Protein AF-A0A7R9MEE7-F1 (afdb_monomer_lite)

Structure (mmCIF, N/CA/C/O backbone):
data_AF-A0A7R9MEE7-F1
#
_entry.id   AF-A0A7R9MEE7-F1
#
loop_
_atom_site.group_PDB
_atom_site.id
_atom_site.type_symbol
_atom_site.label_atom_id
_atom_site.label_alt_id
_atom_site.label_comp_id
_atom_site.label_asym_id
_atom_site.label_entity_id
_atom_site.label_seq_id
_atom_site.pdbx_PDB_ins_code
_atom_site.Cartn_x
_atom_site.Cartn_y
_atom_site.Cartn_z
_atom_site.occupancy
_atom_site.B_iso_or_equiv
_atom_site.auth_seq_id
_atom_site.auth_comp_id
_atom_site.auth_asym_id
_atom_site.auth_atom_id
_atom_site.pdbx_PDB_model_num
ATOM 1 N N . ASP A 1 1 ? 4.129 28.645 -22.044 1.00 78.31 1 ASP A N 1
ATOM 2 C CA . ASP A 1 1 ? 4.890 28.956 -20.812 1.00 78.31 1 ASP A CA 1
ATOM 3 C C . ASP A 1 1 ? 5.130 27.765 -19.892 1.00 78.31 1 ASP A C 1
ATOM 5 O O . ASP A 1 1 ? 6.247 27.634 -19.405 1.00 78.31 1 ASP A O 1
ATOM 9 N N . THR A 1 2 ? 4.182 26.832 -19.747 1.00 81.00 2 THR A N 1
ATOM 10 C CA . THR A 1 2 ? 4.330 25.626 -18.905 1.00 81.00 2 THR A CA 1
ATOM 11 C C . THR A 1 2 ? 5.585 24.799 -19.193 1.00 81.00 2 THR A C 1
ATOM 13 O O . THR A 1 2 ? 6.342 24.516 -18.275 1.00 81.00 2 THR A O 1
ATOM 16 N N . GLN A 1 3 ? 5.886 24.481 -20.458 1.00 85.19 3 GLN A N 1
ATOM 17 C CA . GLN A 1 3 ? 7.082 23.693 -20.795 1.00 85.19 3 GLN A CA 1
ATOM 18 C C . GLN A 1 3 ? 8.391 24.377 -20.360 1.00 85.19 3 GLN A C 1
ATOM 20 O O . GLN A 1 3 ? 9.283 23.722 -19.832 1.00 85.19 3 GLN A O 1
ATOM 25 N N . LYS A 1 4 ? 8.492 25.704 -20.532 1.00 88.12 4 LYS A N 1
ATOM 26 C CA . LYS A 1 4 ? 9.662 26.481 -20.089 1.00 88.12 4 LYS A CA 1
ATOM 27 C C . LYS A 1 4 ? 9.789 26.454 -18.566 1.00 88.12 4 LYS A C 1
ATOM 29 O O . LYS A 1 4 ? 10.894 26.305 -18.052 1.00 88.12 4 LYS A O 1
ATOM 34 N N . PHE A 1 5 ? 8.663 26.555 -17.858 1.00 86.81 5 PHE A N 1
ATOM 35 C CA . PHE A 1 5 ? 8.628 26.430 -16.405 1.00 86.81 5 PHE A CA 1
ATOM 36 C C . PHE A 1 5 ? 9.052 25.031 -15.934 1.00 86.81 5 PHE A C 1
ATOM 38 O O . PHE A 1 5 ? 9.823 24.930 -14.988 1.00 86.81 5 PHE A O 1
ATOM 45 N N . LEU A 1 6 ? 8.630 23.959 -16.609 1.00 87.50 6 LEU A N 1
ATOM 46 C CA . LEU A 1 6 ? 9.031 22.591 -16.258 1.00 87.50 6 LEU A CA 1
ATOM 47 C C . LEU A 1 6 ? 10.528 22.354 -16.466 1.00 87.50 6 LEU A C 1
ATOM 49 O O . LEU A 1 6 ? 11.188 21.832 -15.574 1.00 87.50 6 LEU A O 1
ATOM 53 N N . THR A 1 7 ? 11.092 22.811 -17.586 1.00 89.38 7 THR A N 1
ATOM 54 C CA . THR A 1 7 ? 12.545 22.754 -17.808 1.00 89.38 7 THR A CA 1
ATOM 55 C C . THR A 1 7 ? 13.308 23.572 -16.761 1.00 89.38 7 THR A C 1
ATOM 57 O O . THR A 1 7 ? 14.350 23.140 -16.261 1.00 89.38 7 THR A O 1
ATOM 60 N N . PHE A 1 8 ? 12.772 24.732 -16.368 1.00 89.56 8 PHE A N 1
ATOM 61 C CA . PHE A 1 8 ? 13.316 25.516 -15.262 1.00 89.56 8 PHE A CA 1
ATOM 62 C C . PHE A 1 8 ? 13.234 24.752 -13.930 1.00 89.56 8 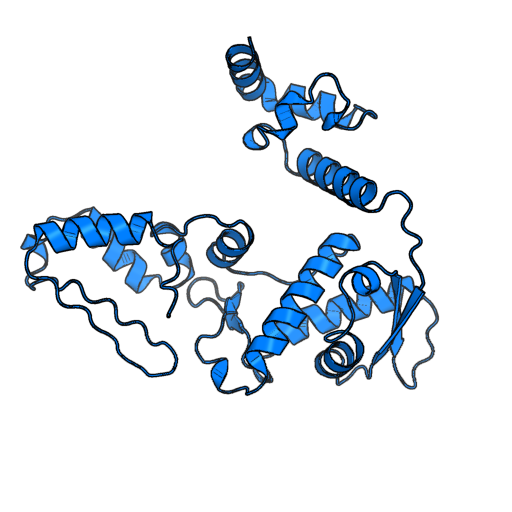PHE A C 1
ATOM 64 O O . PHE A 1 8 ? 14.222 24.724 -13.197 1.00 89.56 8 PHE A O 1
ATOM 71 N N . ALA A 1 9 ? 12.101 24.114 -13.631 1.00 88.94 9 ALA A N 1
ATOM 72 C CA . ALA A 1 9 ? 11.862 23.346 -12.412 1.00 88.94 9 ALA A CA 1
ATOM 73 C C . ALA A 1 9 ? 12.779 22.119 -12.304 1.00 88.94 9 ALA A C 1
ATOM 75 O O . ALA A 1 9 ? 13.279 21.829 -11.220 1.00 88.94 9 ALA A O 1
ATOM 76 N N . GLU A 1 10 ? 13.045 21.434 -13.417 1.00 89.31 10 GLU A N 1
ATOM 77 C CA . GLU A 1 10 ? 14.016 20.337 -13.483 1.00 89.31 10 GLU A CA 1
ATOM 78 C C . GLU A 1 10 ? 15.437 20.838 -13.211 1.00 89.31 10 GLU A C 1
ATOM 80 O O . GLU A 1 10 ? 16.133 20.288 -12.357 1.00 89.31 10 GLU A O 1
ATOM 85 N N . THR A 1 11 ? 15.836 21.929 -13.869 1.00 93.06 11 THR A N 1
ATOM 86 C CA . THR A 1 11 ? 17.160 22.546 -13.685 1.00 93.06 11 THR A CA 1
ATOM 87 C C . THR A 1 11 ? 17.375 23.022 -12.244 1.00 93.06 11 THR A C 1
ATOM 89 O O . THR A 1 11 ? 18.449 22.838 -11.676 1.00 93.06 11 THR A O 1
ATOM 92 N N . HIS A 1 12 ? 16.347 23.601 -11.619 1.00 93.06 12 HIS A N 1
ATOM 93 C CA . HIS A 1 12 ? 16.423 24.211 -10.286 1.00 93.06 12 HIS A CA 1
ATOM 94 C C . HIS A 1 12 ? 15.726 23.375 -9.205 1.00 93.06 12 HIS A C 1
ATOM 96 O O . HIS A 1 12 ? 15.265 23.913 -8.193 1.00 93.06 12 HIS A O 1
ATOM 102 N N . ARG A 1 13 ? 15.669 22.050 -9.392 1.00 93.56 13 ARG A N 1
ATOM 103 C CA . ARG A 1 13 ? 14.928 21.112 -8.537 1.00 93.56 13 ARG A CA 1
ATOM 104 C C . ARG A 1 13 ? 15.205 21.283 -7.041 1.00 93.56 13 ARG A C 1
ATOM 106 O O . ARG A 1 13 ? 14.271 21.227 -6.244 1.00 93.56 13 ARG A O 1
ATOM 113 N N . ILE A 1 14 ? 16.463 21.499 -6.655 1.00 94.31 14 ILE A N 1
ATOM 114 C CA . ILE A 1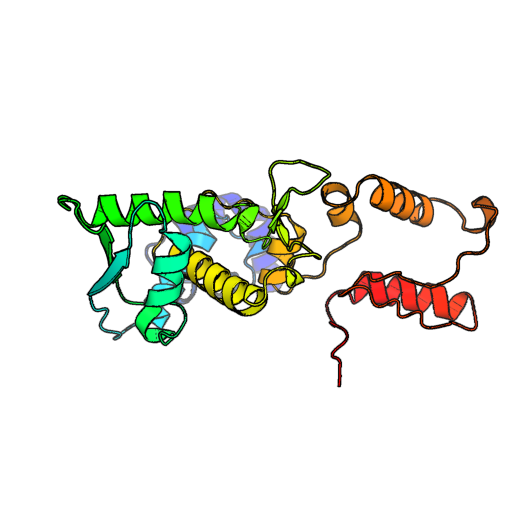 14 ? 16.866 21.639 -5.244 1.00 94.31 14 ILE A CA 1
ATOM 115 C C . ILE A 1 14 ? 16.205 22.868 -4.610 1.00 94.31 14 ILE A C 1
ATOM 117 O O . ILE A 1 14 ? 15.554 22.760 -3.571 1.00 94.31 14 ILE A O 1
ATOM 121 N N . VAL A 1 15 ? 16.341 24.030 -5.256 1.00 94.62 15 VAL A N 1
ATOM 122 C CA . VAL A 1 15 ? 15.787 25.301 -4.765 1.00 94.62 15 VAL A CA 1
ATOM 123 C C . VAL A 1 15 ? 14.264 25.237 -4.740 1.00 94.62 15 VAL A C 1
ATOM 125 O O . VAL A 1 15 ? 13.651 25.610 -3.743 1.00 94.62 15 VAL A O 1
ATOM 128 N N . LEU A 1 16 ? 13.656 24.692 -5.797 1.00 94.00 16 LEU A N 1
ATOM 129 C CA . LEU A 1 16 ? 12.211 24.508 -5.880 1.00 94.00 16 LEU A CA 1
ATOM 130 C C . LEU A 1 16 ? 11.676 23.681 -4.706 1.00 94.00 16 LEU A C 1
ATOM 132 O O . LEU A 1 16 ? 10.761 24.120 -4.015 1.00 94.00 16 LEU A O 1
ATOM 136 N N . ASN A 1 17 ? 12.261 22.512 -4.436 1.00 95.12 17 ASN A N 1
ATOM 137 C CA . ASN A 1 17 ? 11.804 21.668 -3.332 1.00 95.12 17 ASN A CA 1
ATOM 138 C C . ASN A 1 17 ? 12.039 22.324 -1.966 1.00 95.12 17 ASN A C 1
ATOM 140 O O . ASN A 1 17 ? 11.217 22.152 -1.069 1.00 95.12 17 ASN A O 1
ATOM 144 N N . GLN A 1 18 ? 13.091 23.133 -1.809 1.00 95.81 18 GLN A N 1
ATOM 145 C CA . GLN A 1 18 ? 13.297 23.906 -0.584 1.00 95.81 18 GLN A CA 1
ATOM 146 C C . GLN A 1 18 ? 12.202 24.959 -0.364 1.00 95.81 18 GLN A C 1
ATOM 148 O O . GLN A 1 18 ? 11.685 25.072 0.748 1.00 95.81 18 GLN A O 1
ATOM 153 N N . ILE A 1 19 ? 11.803 25.676 -1.419 1.00 94.25 19 ILE A N 1
ATOM 154 C CA . ILE A 1 19 ? 10.676 26.619 -1.371 1.00 94.25 19 ILE A CA 1
ATOM 155 C C . ILE A 1 19 ? 9.389 25.872 -1.011 1.00 94.25 19 ILE A C 1
ATOM 157 O O . ILE A 1 19 ? 8.656 26.289 -0.114 1.00 94.25 19 ILE A O 1
ATOM 161 N N . LEU A 1 20 ? 9.134 24.730 -1.658 1.00 94.50 20 LEU A N 1
ATOM 162 C CA . LEU A 1 20 ? 7.948 23.926 -1.375 1.00 94.50 20 LEU A CA 1
ATOM 163 C C . LEU A 1 20 ? 7.926 23.464 0.083 1.00 94.50 20 LEU A C 1
ATOM 165 O O . LEU A 1 20 ? 6.880 23.575 0.716 1.00 94.50 20 LEU A O 1
ATOM 169 N N . ARG A 1 21 ? 9.046 23.010 0.661 1.00 94.75 21 ARG A N 1
ATOM 170 C CA . ARG A 1 21 ? 9.125 22.622 2.084 1.00 94.75 21 ARG A CA 1
ATOM 171 C C . ARG A 1 21 ? 8.729 23.752 3.033 1.00 94.75 21 ARG A C 1
ATOM 173 O O . ARG A 1 21 ? 8.056 23.479 4.022 1.00 94.75 21 ARG A O 1
ATOM 180 N N . GLN A 1 22 ? 9.107 24.988 2.716 1.00 94.25 22 GLN A N 1
ATOM 181 C CA . GLN A 1 22 ? 8.798 26.173 3.522 1.00 94.25 22 GLN A CA 1
ATOM 182 C C . GLN A 1 22 ? 7.367 26.693 3.317 1.00 94.25 22 GLN A C 1
ATOM 184 O O . GLN A 1 22 ? 6.855 27.411 4.172 1.00 94.25 22 GLN A O 1
ATOM 189 N N . SER A 1 23 ? 6.712 26.324 2.213 1.00 92.00 23 SER A N 1
ATOM 190 C CA . SER A 1 23 ? 5.315 26.679 1.958 1.00 92.00 23 SER A CA 1
ATOM 191 C C . SER A 1 23 ? 4.375 26.021 2.969 1.00 92.00 23 SER A C 1
ATOM 193 O O . SER A 1 23 ? 4.419 24.803 3.172 1.00 92.00 23 SER A O 1
ATOM 195 N N . SER A 1 24 ? 3.485 26.826 3.550 1.00 89.62 24 SER A N 1
ATOM 196 C CA . SER A 1 24 ? 2.339 26.367 4.344 1.00 89.62 24 SER A CA 1
ATOM 197 C C . SER A 1 24 ? 1.092 26.113 3.493 1.00 89.62 24 SER A C 1
ATOM 199 O O . SER A 1 24 ? 0.181 25.421 3.942 1.00 89.62 24 SER A O 1
ATOM 201 N N . THR A 1 25 ? 1.045 26.638 2.265 1.00 91.31 25 THR A N 1
ATOM 202 C CA . THR A 1 25 ? -0.070 26.432 1.333 1.00 91.31 25 THR A CA 1
ATOM 203 C C . THR A 1 25 ? 0.015 25.034 0.710 1.00 91.31 25 THR A C 1
ATOM 205 O O . THR A 1 25 ? 1.112 24.650 0.274 1.00 91.31 25 THR A O 1
ATOM 208 N N . PRO A 1 26 ? -1.102 24.278 0.638 1.00 91.19 26 PRO A N 1
ATOM 209 C CA . PRO A 1 26 ? -1.166 23.020 -0.101 1.00 91.19 26 PRO A CA 1
ATOM 210 C C . PRO A 1 26 ? -0.677 23.187 -1.540 1.00 91.19 26 PRO A C 1
ATOM 212 O O . PRO A 1 26 ? -0.901 24.223 -2.167 1.00 91.19 26 PRO A O 1
ATOM 215 N N . LEU A 1 27 ? 0.000 22.168 -2.077 1.00 91.75 27 LEU A N 1
ATOM 216 C CA . LEU A 1 27 ? 0.618 22.268 -3.405 1.00 91.75 27 LEU A CA 1
ATOM 217 C C . LEU A 1 27 ? -0.415 22.587 -4.496 1.00 91.75 27 LEU A C 1
ATOM 219 O O . LEU A 1 27 ? -0.135 23.420 -5.351 1.00 91.75 27 LEU A O 1
ATOM 223 N N . ALA A 1 28 ? -1.596 21.963 -4.434 1.00 91.44 28 ALA A N 1
ATOM 224 C CA . ALA A 1 28 ? -2.675 22.149 -5.404 1.00 91.44 28 ALA A CA 1
ATOM 225 C C . ALA A 1 28 ? -3.272 23.568 -5.402 1.00 91.44 28 ALA A C 1
ATOM 227 O O . ALA A 1 28 ? -3.724 24.033 -6.446 1.00 91.44 28 ALA A O 1
ATOM 228 N N . ASP A 1 29 ? -3.213 24.269 -4.268 1.00 92.31 29 ASP A N 1
ATOM 229 C CA . ASP A 1 29 ? -3.803 25.605 -4.094 1.00 92.31 29 ASP A CA 1
ATOM 230 C C . ASP A 1 29 ? -2.757 26.727 -4.217 1.00 92.31 29 ASP A C 1
ATOM 232 O O . ASP A 1 29 ? -3.078 27.916 -4.199 1.00 92.31 29 ASP A O 1
ATOM 236 N N . GLY A 1 30 ? -1.479 26.355 -4.299 1.00 90.06 30 GLY A N 1
ATOM 237 C CA . GLY A 1 30 ? -0.357 27.278 -4.334 1.00 90.06 30 GLY A CA 1
ATOM 238 C C . GLY A 1 30 ? 0.034 27.738 -5.744 1.00 90.06 30 GLY A C 1
ATOM 239 O O . GLY A 1 30 ? -0.442 27.218 -6.754 1.00 90.06 30 GLY A O 1
ATOM 240 N N . PRO A 1 31 ? 1.012 28.657 -5.841 1.00 88.81 31 PRO A N 1
ATOM 241 C CA . PRO A 1 31 ? 1.530 29.154 -7.121 1.00 88.81 31 PRO A CA 1
ATOM 242 C C . PRO A 1 31 ? 2.245 28.077 -7.958 1.00 88.81 31 PRO A C 1
ATOM 244 O O . PRO A 1 31 ? 2.551 28.298 -9.126 1.00 88.81 31 PRO A O 1
ATOM 247 N N . PHE A 1 32 ? 2.522 26.913 -7.363 1.00 90.12 32 PHE A N 1
ATOM 248 C CA . PHE A 1 32 ? 3.195 25.779 -7.991 1.00 90.12 32 PHE A CA 1
ATOM 249 C C . PHE A 1 32 ? 2.250 24.602 -8.281 1.00 90.12 32 PHE A C 1
ATOM 251 O O . PHE A 1 32 ? 2.723 23.484 -8.479 1.00 90.12 32 PHE A O 1
ATOM 258 N N . SER A 1 33 ? 0.934 24.830 -8.322 1.00 91.06 33 SER A N 1
ATOM 259 C CA . SER A 1 33 ? -0.086 23.789 -8.530 1.00 91.06 33 SER A CA 1
ATOM 260 C C . SER A 1 33 ? 0.113 22.959 -9.796 1.00 91.06 33 SER A C 1
ATOM 262 O O . SER A 1 33 ? -0.135 21.757 -9.786 1.00 91.06 33 SER A O 1
ATOM 264 N N . VAL A 1 34 ? 0.691 23.545 -10.848 1.00 90.12 34 VAL A N 1
ATOM 265 C CA . VAL A 1 34 ? 1.069 22.824 -12.075 1.00 90.12 34 VAL A CA 1
ATOM 266 C C . VAL A 1 34 ? 2.007 21.635 -11.816 1.00 90.12 34 VAL A C 1
ATOM 268 O O . VAL A 1 34 ? 2.049 20.696 -12.600 1.00 90.12 34 VAL A O 1
ATOM 271 N N . LEU A 1 35 ? 2.761 21.631 -10.711 1.00 90.25 35 LEU A N 1
ATOM 272 C CA . LEU A 1 35 ? 3.674 20.538 -10.369 1.00 90.25 35 LEU A CA 1
ATOM 273 C C . LEU A 1 35 ? 2.965 19.269 -9.882 1.00 90.25 35 LEU A C 1
ATOM 275 O O . LEU A 1 35 ? 3.615 18.222 -9.821 1.00 90.25 35 LEU A O 1
ATOM 279 N N . VAL A 1 36 ? 1.668 19.339 -9.561 1.00 88.56 36 VAL A N 1
ATOM 280 C CA . VAL A 1 36 ? 0.855 18.168 -9.192 1.00 88.56 36 VAL A CA 1
ATOM 281 C C . VAL A 1 36 ? 0.881 17.117 -10.309 1.00 88.56 36 VAL A C 1
ATOM 283 O O . VAL A 1 36 ? 1.091 15.939 -10.028 1.00 88.56 36 VAL A O 1
ATOM 286 N N . ASP A 1 37 ? 0.825 17.546 -11.572 1.00 86.75 37 ASP A N 1
ATOM 287 C CA . ASP A 1 37 ? 0.871 16.655 -12.742 1.00 86.75 37 ASP A CA 1
ATOM 288 C C . ASP A 1 37 ? 2.305 16.257 -13.148 1.00 86.75 37 ASP A C 1
ATOM 290 O O . ASP A 1 37 ? 2.527 15.382 -13.987 1.00 86.75 37 ASP A O 1
ATOM 294 N N . HIS A 1 38 ? 3.317 16.865 -12.521 1.00 88.69 38 HIS A N 1
ATOM 295 C CA . HIS A 1 38 ? 4.732 16.699 -12.861 1.00 88.69 38 HIS A CA 1
ATOM 296 C C . HIS A 1 38 ? 5.567 16.221 -11.668 1.00 88.69 38 HIS A C 1
ATOM 298 O O . HIS A 1 38 ? 6.692 16.664 -11.439 1.00 88.69 38 HIS A O 1
ATOM 304 N N . THR A 1 39 ? 5.057 15.225 -10.944 1.00 86.12 39 THR A N 1
ATOM 305 C CA . THR A 1 39 ? 5.641 14.698 -9.695 1.00 86.12 39 THR A CA 1
ATOM 306 C C . THR A 1 39 ? 7.108 14.235 -9.774 1.00 86.12 39 THR A C 1
ATOM 308 O O . THR A 1 39 ? 7.760 14.086 -8.740 1.00 86.12 39 THR A O 1
ATOM 311 N N . ARG A 1 40 ? 7.678 14.020 -10.970 1.00 87.50 40 ARG A N 1
ATOM 312 C CA . ARG A 1 40 ? 9.098 13.646 -11.152 1.00 87.50 40 ARG A CA 1
ATOM 313 C C . ARG A 1 40 ? 10.077 14.707 -10.648 1.00 87.50 40 ARG A C 1
ATOM 315 O O . ARG A 1 40 ? 11.161 14.343 -10.202 1.00 87.50 40 ARG A O 1
ATOM 322 N N . VAL A 1 41 ? 9.696 15.984 -10.688 1.00 90.62 41 VAL A N 1
ATOM 323 C CA . VAL A 1 41 ? 10.550 17.090 -10.217 1.00 90.62 41 VAL A CA 1
ATOM 324 C C . VAL A 1 41 ? 10.455 17.301 -8.703 1.00 90.62 41 VAL A C 1
ATOM 326 O O . VAL A 1 41 ? 11.240 18.050 -8.126 1.00 90.62 41 VAL A O 1
ATOM 329 N N . LEU A 1 42 ? 9.506 16.633 -8.045 1.00 93.75 42 LEU A N 1
ATOM 330 C CA . LEU A 1 42 ? 9.274 16.738 -6.611 1.00 93.75 42 LEU A CA 1
ATOM 331 C C . LEU A 1 42 ? 10.066 15.672 -5.848 1.00 93.75 42 LEU A C 1
ATOM 333 O O . LEU A 1 42 ? 10.054 14.480 -6.189 1.00 93.75 42 LEU A O 1
ATOM 337 N N . ASP A 1 43 ? 10.703 16.100 -4.764 1.00 95.38 43 ASP A N 1
ATOM 338 C CA . ASP A 1 43 ? 11.347 15.213 -3.807 1.00 95.38 43 ASP A CA 1
ATOM 339 C C . ASP A 1 43 ? 10.304 14.363 -3.070 1.00 95.38 43 ASP A C 1
ATOM 341 O O . ASP A 1 43 ? 9.108 14.671 -3.015 1.00 95.38 43 ASP A O 1
ATOM 345 N N . PHE A 1 44 ? 10.749 13.220 -2.549 1.00 95.31 44 PHE A N 1
ATOM 346 C CA . PHE A 1 44 ? 9.853 12.239 -1.940 1.00 95.31 44 PHE A CA 1
ATOM 347 C C . PHE A 1 44 ? 9.075 12.806 -0.749 1.00 95.31 44 PHE A C 1
ATOM 349 O O . PHE A 1 44 ? 7.877 12.562 -0.636 1.00 95.31 44 PHE A O 1
ATOM 356 N N . ASP A 1 45 ? 9.726 13.585 0.110 1.00 95.50 45 ASP A N 1
ATOM 357 C CA . ASP A 1 45 ? 9.103 14.202 1.278 1.00 95.50 45 ASP A CA 1
ATOM 358 C C . ASP A 1 45 ? 7.995 15.193 0.887 1.00 95.50 45 ASP A C 1
ATOM 360 O O . ASP A 1 45 ? 6.917 15.178 1.486 1.00 95.50 45 ASP A O 1
ATOM 364 N N . VAL A 1 46 ? 8.210 15.972 -0.179 1.00 95.50 46 VAL A N 1
ATOM 365 C CA . VAL A 1 46 ? 7.206 16.893 -0.732 1.00 95.50 46 VAL A CA 1
ATOM 366 C C . VAL A 1 46 ? 6.007 16.122 -1.284 1.00 95.50 46 VAL A C 1
ATOM 368 O O . VAL A 1 46 ? 4.868 16.443 -0.941 1.00 95.50 46 VAL A O 1
ATOM 371 N N . LYS A 1 47 ? 6.246 15.059 -2.065 1.00 95.44 47 LYS A N 1
ATOM 372 C CA . LYS A 1 47 ? 5.179 14.175 -2.572 1.00 95.44 47 LYS A CA 1
ATOM 373 C C . LYS A 1 47 ? 4.406 13.499 -1.449 1.00 95.44 47 LYS A C 1
ATOM 375 O O . LYS A 1 47 ? 3.184 13.440 -1.508 1.00 95.44 47 LYS A O 1
ATOM 380 N N . ARG A 1 48 ? 5.101 13.008 -0.420 1.00 95.62 48 ARG A N 1
ATOM 381 C CA . ARG A 1 48 ? 4.482 12.365 0.745 1.00 95.62 48 ARG A CA 1
ATOM 382 C C . ARG A 1 48 ? 3.589 13.345 1.501 1.00 95.62 48 ARG A C 1
ATOM 384 O O . ARG A 1 48 ? 2.487 12.967 1.882 1.00 95.62 48 ARG A O 1
ATOM 391 N N . ARG A 1 49 ? 4.039 14.586 1.709 1.00 94.44 49 ARG A N 1
ATOM 392 C CA . ARG A 1 49 ? 3.222 15.627 2.350 1.00 94.44 49 ARG A CA 1
ATOM 393 C C . ARG A 1 49 ? 1.995 15.975 1.508 1.00 94.44 49 ARG A C 1
ATOM 395 O O . ARG A 1 49 ? 0.906 16.029 2.061 1.00 94.44 49 ARG A O 1
ATOM 402 N N . TYR A 1 50 ? 2.161 16.143 0.196 1.00 94.31 50 TYR A N 1
ATOM 403 C CA . TYR A 1 50 ? 1.040 16.370 -0.720 1.00 94.31 50 TYR A CA 1
ATOM 404 C C . TYR A 1 50 ? 0.023 15.218 -0.673 1.00 94.31 50 TYR A C 1
ATOM 406 O O . TYR A 1 50 ? -1.155 15.449 -0.438 1.00 94.31 50 TYR A O 1
ATOM 414 N N . PHE A 1 51 ? 0.488 13.971 -0.780 1.00 95.38 51 PHE A N 1
ATOM 415 C CA . PHE A 1 51 ? -0.359 12.780 -0.678 1.00 95.38 51 PHE A CA 1
ATOM 416 C C . PHE A 1 51 ? -1.171 12.744 0.627 1.00 95.38 51 PHE A C 1
ATOM 418 O O . PHE A 1 51 ? -2.345 12.395 0.610 1.00 95.38 51 PHE A O 1
ATOM 425 N N . ARG A 1 52 ? -0.563 13.131 1.757 1.00 94.94 52 ARG A N 1
ATOM 426 C CA . ARG A 1 52 ? -1.254 13.216 3.054 1.00 94.94 52 ARG A CA 1
ATOM 427 C C . ARG A 1 52 ? -2.357 14.266 3.060 1.00 94.94 52 ARG A C 1
ATOM 429 O O . ARG A 1 52 ? -3.459 13.960 3.495 1.00 94.94 52 ARG A O 1
ATOM 436 N N . GLN A 1 53 ? -2.056 15.459 2.555 1.00 93.44 53 GLN A N 1
ATOM 437 C CA . GLN A 1 53 ? -3.018 16.557 2.466 1.00 93.44 53 GLN A CA 1
ATOM 438 C C . GLN A 1 53 ? -4.214 16.181 1.587 1.00 93.44 53 GLN A C 1
ATOM 440 O O . GLN A 1 53 ? -5.354 16.404 1.976 1.00 93.44 53 GLN A O 1
ATOM 445 N N . GLU A 1 54 ? -3.969 15.555 0.434 1.00 93.06 54 GLU A N 1
ATOM 446 C CA . GLU A 1 54 ? -5.046 15.095 -0.446 1.00 93.06 54 GLU A CA 1
ATOM 447 C C . GLU A 1 54 ? -5.893 13.999 0.198 1.00 93.06 54 GLU A C 1
ATOM 449 O O . GLU A 1 54 ? -7.113 14.014 0.065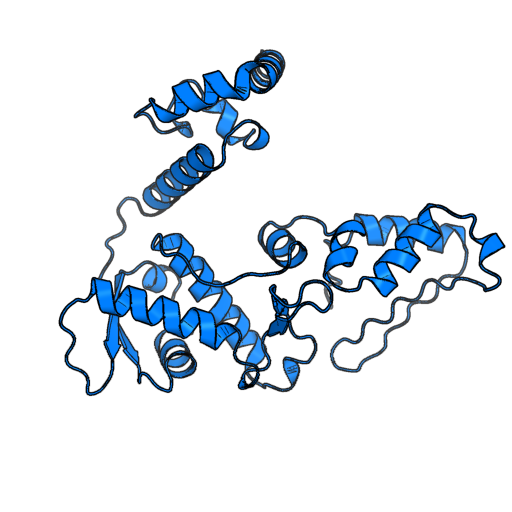 1.00 93.06 54 GLU A O 1
ATOM 454 N N . LEU A 1 55 ? -5.272 13.074 0.933 1.00 93.12 55 LEU A N 1
ATOM 455 C CA . LEU A 1 55 ? -6.003 12.022 1.632 1.00 93.12 55 LEU A CA 1
ATOM 456 C C . LEU A 1 55 ? -6.919 12.593 2.722 1.00 93.12 55 LEU A C 1
ATOM 458 O O . LEU A 1 55 ? -8.067 12.183 2.828 1.00 93.12 55 LEU A O 1
ATOM 462 N N . GLU A 1 56 ? -6.431 13.567 3.493 1.00 91.81 56 GLU A N 1
ATOM 463 C CA . GLU A 1 56 ? -7.238 14.286 4.485 1.00 91.81 56 GLU A CA 1
ATOM 464 C C . GLU A 1 56 ? -8.369 15.085 3.825 1.00 91.81 56 GLU A C 1
ATOM 466 O O . GLU A 1 56 ? -9.490 15.072 4.324 1.00 91.81 56 GLU A O 1
ATOM 471 N N . ARG A 1 57 ? -8.106 15.712 2.670 1.00 91.62 57 ARG A N 1
ATOM 472 C CA . ARG A 1 57 ? -9.114 16.447 1.892 1.00 91.62 57 ARG A CA 1
ATOM 473 C C . ARG A 1 57 ? -10.236 15.542 1.381 1.00 91.62 57 ARG A C 1
ATOM 475 O O . ARG A 1 57 ? -11.386 15.964 1.349 1.00 91.62 57 ARG A O 1
ATOM 482 N N . LEU A 1 58 ? -9.920 14.306 0.991 1.00 90.12 58 LEU A N 1
ATOM 483 C CA . LEU A 1 58 ? -10.920 13.318 0.563 1.00 90.12 58 LEU A CA 1
ATOM 484 C C . LEU A 1 58 ? -11.844 12.859 1.699 1.00 90.12 58 LEU A C 1
ATOM 486 O O . LEU A 1 58 ? -12.937 12.368 1.423 1.00 90.12 58 LEU A O 1
ATOM 490 N N . ASP A 1 59 ? -11.419 13.025 2.950 1.00 89.12 59 ASP A N 1
ATOM 491 C CA . ASP A 1 59 ? -12.210 12.704 4.136 1.00 89.12 59 ASP A CA 1
ATOM 492 C C . ASP A 1 59 ? -12.793 13.955 4.810 1.00 89.12 59 ASP A C 1
ATOM 494 O O . ASP A 1 59 ? -13.264 13.875 5.948 1.00 89.12 59 ASP A O 1
ATOM 498 N N . ASP A 1 60 ? -12.762 15.113 4.142 1.00 85.44 60 ASP A N 1
ATOM 499 C CA . ASP A 1 60 ? -13.318 16.340 4.702 1.00 85.44 60 ASP A CA 1
ATOM 500 C C . ASP A 1 60 ? -14.813 16.159 5.013 1.00 85.44 60 ASP A C 1
ATOM 502 O O . ASP A 1 60 ? -15.598 15.654 4.207 1.00 85.44 60 ASP A O 1
ATOM 506 N N . GLY A 1 61 ? -15.201 16.509 6.238 1.00 80.94 61 GLY A N 1
ATOM 507 C CA . GLY A 1 61 ? -16.546 16.270 6.764 1.00 80.94 61 GLY A CA 1
ATOM 508 C C . GLY A 1 61 ? -16.862 14.826 7.194 1.00 80.94 61 GLY A C 1
ATOM 509 O O . GLY A 1 61 ? -17.943 14.598 7.743 1.00 80.94 61 GLY A O 1
ATOM 510 N N . ALA A 1 62 ? -15.958 13.852 7.025 1.00 84.50 62 ALA A N 1
ATOM 511 C CA . ALA A 1 62 ? -16.171 12.487 7.506 1.00 84.50 62 ALA A CA 1
ATOM 512 C C . ALA A 1 62 ? -15.904 12.378 9.017 1.00 84.50 62 ALA A C 1
ATOM 514 O O . ALA A 1 62 ? -14.805 12.645 9.513 1.00 84.50 62 ALA A O 1
ATOM 515 N N . ARG A 1 63 ? -16.905 11.924 9.778 1.00 84.44 63 ARG A N 1
ATOM 516 C CA . ARG A 1 63 ? -16.733 11.621 11.203 1.00 84.44 63 ARG A CA 1
ATOM 517 C C . ARG A 1 63 ? -16.115 10.233 11.356 1.00 84.44 63 ARG A C 1
ATOM 519 O O . ARG A 1 63 ? -16.767 9.236 11.072 1.00 84.44 63 ARG A O 1
ATOM 526 N N . ARG A 1 64 ? -14.870 10.177 11.832 1.00 88.81 64 ARG A N 1
ATOM 527 C CA . ARG A 1 64 ? -14.184 8.917 12.147 1.00 88.81 64 ARG A CA 1
ATOM 528 C C . ARG A 1 64 ? -14.548 8.473 13.558 1.00 88.81 64 ARG A C 1
ATOM 530 O O . ARG A 1 64 ? -14.347 9.225 14.512 1.00 88.81 64 ARG A O 1
ATOM 537 N N . GLU A 1 65 ? -15.061 7.260 13.677 1.00 93.38 65 GLU A N 1
ATOM 538 C CA . GLU A 1 65 ? -15.356 6.632 14.965 1.00 93.38 65 GLU A CA 1
ATOM 539 C C . GLU A 1 65 ? -14.200 5.723 15.393 1.00 93.38 65 GLU A 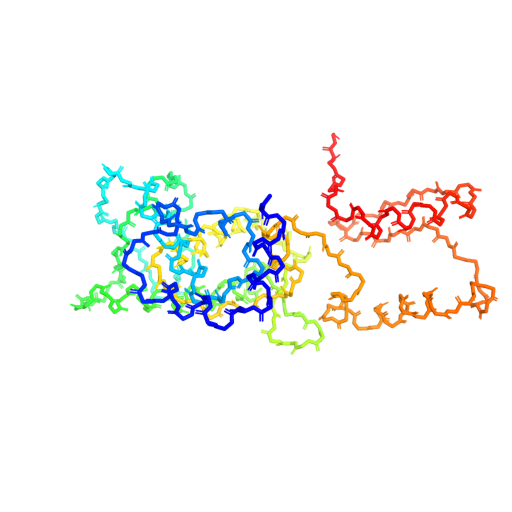C 1
ATOM 541 O O . GLU A 1 65 ? -13.331 5.379 14.584 1.00 93.38 65 GLU A O 1
ATOM 546 N N . ASP A 1 66 ? -14.162 5.360 16.674 1.00 95.12 66 ASP A N 1
ATOM 547 C CA . ASP A 1 66 ? -13.241 4.336 17.157 1.00 95.12 66 ASP A CA 1
ATOM 548 C C . ASP A 1 66 ? -13.860 2.958 16.883 1.00 95.12 66 ASP A C 1
ATOM 550 O O . ASP A 1 66 ? -15.012 2.694 17.231 1.00 95.12 66 ASP A O 1
ATOM 554 N N . LEU A 1 67 ? -13.096 2.080 16.236 1.00 96.62 67 LEU A N 1
ATOM 555 C CA . LEU A 1 67 ? -13.507 0.732 15.873 1.00 96.62 67 LEU A CA 1
ATOM 556 C C . LEU A 1 67 ? -12.671 -0.289 16.644 1.00 96.62 67 LEU A C 1
ATOM 558 O O . LEU A 1 67 ? -11.481 -0.446 16.370 1.00 96.62 67 LEU A O 1
ATOM 562 N N . ALA A 1 68 ? -13.301 -0.991 17.586 1.00 96.69 68 ALA A N 1
ATOM 563 C CA . ALA A 1 68 ? -12.653 -2.063 18.329 1.00 96.69 68 ALA A CA 1
ATOM 564 C C . ALA A 1 68 ? -12.338 -3.262 17.419 1.00 96.69 68 ALA A C 1
ATOM 566 O O . ALA A 1 68 ? -13.183 -3.689 16.630 1.00 96.69 68 ALA A O 1
ATOM 567 N N . VAL A 1 69 ? -11.124 -3.797 17.543 1.00 98.12 69 VAL A N 1
ATOM 568 C CA . VAL A 1 69 ? -10.657 -5.002 16.847 1.00 98.12 69 VAL A CA 1
ATOM 569 C C . VAL A 1 69 ? -10.154 -5.978 17.904 1.00 98.12 69 VAL A C 1
ATOM 571 O O . VAL A 1 69 ? -9.097 -5.766 18.503 1.00 98.12 69 VAL A O 1
ATOM 574 N N . HIS A 1 70 ? -10.947 -7.017 18.158 1.00 98.06 70 HIS A N 1
ATOM 575 C CA . HIS A 1 70 ? -10.664 -8.035 19.166 1.00 98.06 70 HIS A CA 1
ATOM 576 C C . HIS A 1 70 ? -9.850 -9.170 18.552 1.00 98.06 70 HIS A C 1
ATOM 578 O O . HIS A 1 70 ? -10.265 -9.770 17.561 1.00 98.06 70 HIS A O 1
ATOM 584 N N . VAL A 1 71 ? -8.678 -9.448 19.119 1.00 98.50 71 VAL A N 1
ATOM 585 C CA . VAL A 1 71 ? -7.752 -10.452 18.584 1.00 98.50 71 VAL A CA 1
ATOM 586 C C . VAL A 1 71 ? -7.043 -11.200 19.701 1.00 98.50 71 VAL A C 1
ATOM 588 O O . VAL A 1 71 ? -6.750 -10.641 20.757 1.00 98.50 71 VAL A O 1
ATOM 591 N N . ARG A 1 72 ? -6.689 -12.461 19.456 1.00 98.06 72 ARG A N 1
ATOM 592 C CA . ARG A 1 72 ? -5.737 -13.190 20.302 1.00 98.06 72 ARG A CA 1
ATOM 593 C C . ARG A 1 72 ? -4.333 -12.976 19.754 1.00 98.06 72 ARG A C 1
ATOM 595 O O . ARG A 1 72 ? -4.121 -13.079 18.549 1.00 98.06 72 ARG A O 1
ATOM 602 N N . ARG A 1 73 ? -3.363 -12.721 20.633 1.00 95.56 73 ARG A N 1
ATOM 603 C CA . ARG A 1 73 ? -1.968 -12.430 20.253 1.00 95.56 73 ARG A CA 1
ATOM 604 C C . ARG A 1 73 ? -1.329 -13.513 19.377 1.00 95.56 73 ARG A C 1
ATOM 606 O O . ARG A 1 73 ? -0.616 -13.191 18.435 1.00 95.56 73 ARG A O 1
ATOM 613 N N . GLU A 1 74 ? -1.646 -14.774 19.653 1.00 96.31 74 GLU A N 1
ATOM 614 C CA . GLU A 1 74 ? -1.152 -15.943 18.905 1.00 96.31 74 GLU A CA 1
ATOM 615 C C . GLU A 1 74 ? -1.873 -16.165 17.556 1.00 96.31 74 GLU A C 1
ATOM 617 O O . GLU A 1 74 ? -1.442 -16.995 16.769 1.00 96.31 74 GLU A O 1
ATOM 622 N N . HIS A 1 75 ? -2.983 -15.462 17.285 1.00 97.94 75 HIS A N 1
ATOM 623 C CA . HIS A 1 75 ? -3.834 -15.651 16.093 1.00 97.94 75 HIS A CA 1
ATOM 624 C C . HIS A 1 75 ? -4.215 -14.308 15.447 1.00 97.94 75 HIS A C 1
ATOM 626 O O . HIS A 1 75 ? -5.333 -14.118 14.956 1.00 97.94 75 HIS A O 1
ATOM 632 N N . VAL A 1 76 ? -3.305 -13.325 15.501 1.00 98.50 76 VAL A N 1
ATOM 633 C CA . VAL A 1 76 ? -3.592 -11.943 15.082 1.00 98.50 76 VAL A CA 1
ATOM 634 C C . VAL A 1 76 ? -4.072 -11.884 13.639 1.00 98.50 76 VAL A C 1
ATOM 636 O O . VAL A 1 76 ? -4.991 -11.120 13.350 1.00 98.50 76 VAL A O 1
ATOM 639 N N . PHE A 1 77 ? -3.493 -12.671 12.735 1.00 98.62 77 PHE A N 1
ATOM 640 C CA . PHE A 1 77 ? -3.858 -12.621 11.324 1.00 98.62 77 PHE A CA 1
ATOM 641 C C . PHE A 1 77 ? -5.287 -13.115 11.080 1.00 98.62 77 PHE A C 1
ATOM 643 O O . PHE A 1 77 ? -6.097 -12.380 10.505 1.00 98.62 77 PHE A O 1
ATOM 650 N N . GLU A 1 78 ? -5.635 -14.316 11.546 1.00 98.44 78 GLU A N 1
ATOM 651 C CA . GLU A 1 78 ? -6.953 -14.902 11.302 1.00 98.44 78 GLU A CA 1
ATOM 652 C C . GLU A 1 78 ? -8.062 -14.188 12.069 1.00 98.44 78 GLU A C 1
ATOM 654 O O . GLU A 1 78 ? -9.160 -14.018 11.530 1.00 98.44 78 GLU A O 1
ATOM 659 N N . ASP A 1 79 ? -7.792 -13.747 13.300 1.00 98.75 79 ASP A N 1
ATOM 660 C CA . ASP A 1 79 ? -8.767 -12.994 14.087 1.00 98.75 79 ASP A CA 1
ATOM 661 C C . ASP A 1 79 ? -9.000 -11.605 13.466 1.00 98.75 79 ASP A C 1
ATOM 663 O O . ASP A 1 79 ? -10.152 -11.213 13.266 1.00 98.75 79 ASP A O 1
ATOM 667 N N . SER A 1 80 ? -7.943 -10.913 13.017 1.00 98.75 80 SER A N 1
ATOM 668 C CA . SER A 1 80 ? -8.090 -9.639 12.289 1.00 98.75 80 SER A CA 1
ATOM 669 C C . SER A 1 80 ? -8.838 -9.816 10.971 1.00 98.75 80 SER A C 1
ATOM 671 O O . SER A 1 80 ? -9.693 -8.998 10.627 1.00 98.75 80 SER A O 1
ATOM 673 N N . TYR A 1 81 ? -8.548 -10.888 10.226 1.00 98.75 81 TYR A N 1
ATOM 674 C CA . TYR A 1 81 ? -9.294 -11.223 9.018 1.00 98.75 81 TYR A CA 1
ATOM 675 C C . TYR A 1 81 ? -10.777 -11.405 9.348 1.00 98.75 81 TYR A C 1
ATOM 677 O O . TYR A 1 81 ? -11.623 -10.773 8.710 1.00 98.75 81 TYR A O 1
ATOM 685 N N . ARG A 1 82 ? -11.110 -12.213 10.363 1.00 98.38 82 ARG A N 1
ATOM 686 C CA . ARG A 1 82 ? -12.495 -12.476 10.785 1.00 98.38 82 ARG A CA 1
ATOM 687 C C . ARG A 1 82 ? -13.243 -11.183 11.116 1.00 98.38 82 ARG A C 1
ATOM 689 O O . ARG A 1 82 ? -14.350 -11.003 10.612 1.00 98.38 82 ARG A O 1
ATOM 696 N N . GLU A 1 83 ? -12.612 -10.289 11.873 1.00 98.19 83 GLU A N 1
ATOM 697 C CA . GLU A 1 83 ? -13.175 -9.007 12.315 1.00 98.19 83 GLU A CA 1
ATOM 698 C C . GLU A 1 83 ? -13.348 -7.982 11.182 1.00 98.19 83 GLU A C 1
ATOM 700 O O . GLU A 1 83 ? -14.313 -7.212 11.175 1.00 98.19 83 GLU A O 1
ATOM 705 N N . LEU A 1 84 ? -12.417 -7.932 10.222 1.00 98.50 84 LEU A N 1
ATOM 706 C CA . LEU A 1 84 ? -12.286 -6.777 9.326 1.00 98.50 84 LEU A CA 1
ATOM 707 C C . LEU A 1 84 ? -12.618 -7.061 7.854 1.00 98.50 84 LEU A C 1
ATOM 709 O O . LEU A 1 84 ? -13.018 -6.134 7.141 1.00 98.50 84 LEU A O 1
ATOM 713 N N . HIS A 1 85 ? -12.476 -8.297 7.355 1.00 97.75 85 HIS A N 1
ATOM 714 C CA . HIS A 1 85 ? -12.504 -8.554 5.902 1.00 97.75 85 HIS A CA 1
ATOM 715 C C . HIS A 1 85 ? -13.834 -8.185 5.224 1.00 97.75 85 HIS A C 1
ATOM 717 O O . HIS A 1 85 ? -13.820 -7.731 4.077 1.00 97.75 85 HIS A O 1
ATOM 723 N N . ARG A 1 86 ? -14.967 -8.336 5.929 1.00 96.62 86 ARG A N 1
ATOM 724 C CA . ARG A 1 86 ? -16.321 -8.043 5.409 1.00 96.62 86 ARG A CA 1
ATOM 725 C C . ARG A 1 86 ? -16.760 -6.595 5.581 1.00 96.62 86 ARG A C 1
ATOM 727 O O . ARG A 1 86 ? -17.747 -6.204 4.969 1.00 96.62 86 ARG A O 1
ATOM 734 N N . ARG A 1 87 ? -16.052 -5.812 6.398 1.00 97.19 87 ARG A N 1
ATOM 735 C CA . ARG A 1 87 ? -16.425 -4.421 6.681 1.00 97.19 87 ARG A CA 1
ATOM 736 C C . ARG A 1 87 ? -16.335 -3.559 5.430 1.00 97.19 87 ARG A C 1
ATOM 738 O O . ARG A 1 87 ? -15.478 -3.801 4.570 1.00 97.19 87 ARG A O 1
ATOM 745 N N . ALA A 1 88 ? -17.180 -2.542 5.330 1.00 95.75 88 ALA A N 1
ATOM 746 C CA . ALA A 1 88 ? -17.184 -1.609 4.207 1.00 95.75 88 ALA A CA 1
ATOM 747 C C . ALA A 1 88 ? -15.910 -0.743 4.175 1.00 95.75 88 ALA A C 1
ATOM 749 O O . ALA A 1 88 ? -15.173 -0.655 5.156 1.00 95.75 88 ALA A O 1
ATOM 750 N N . SER A 1 89 ? -15.619 -0.104 3.039 1.00 93.56 89 SER A N 1
ATOM 751 C CA . SER A 1 89 ? -14.441 0.770 2.906 1.00 93.56 89 SER A CA 1
ATOM 752 C C . SER A 1 89 ? -14.473 1.955 3.873 1.00 93.56 89 SER A C 1
ATOM 754 O O . SER A 1 89 ? -13.441 2.283 4.450 1.00 93.56 89 SER A O 1
ATOM 756 N N . GLU A 1 90 ? -15.649 2.538 4.118 1.00 92.50 90 GLU A N 1
ATOM 757 C CA . GLU A 1 90 ? -15.801 3.650 5.067 1.00 92.50 90 GLU A CA 1
ATOM 758 C C . GLU A 1 90 ? -15.527 3.222 6.516 1.00 92.50 90 GLU A C 1
ATOM 760 O O . GLU A 1 90 ? -14.893 3.953 7.267 1.00 92.50 90 GLU A O 1
ATOM 765 N N . GLU A 1 91 ? -15.880 1.994 6.907 1.00 95.38 91 GLU A N 1
ATOM 766 C CA . GLU A 1 91 ? -15.532 1.475 8.239 1.00 95.38 91 GLU A CA 1
ATOM 767 C C . GLU A 1 91 ? -14.021 1.279 8.412 1.00 95.38 91 GLU A C 1
ATOM 769 O O . GLU A 1 91 ? -13.497 1.400 9.514 1.00 95.38 91 GLU A O 1
ATOM 774 N N . TRP A 1 92 ? -13.285 1.006 7.333 1.00 96.38 92 TRP A N 1
ATOM 775 C CA . TRP A 1 92 ? -11.825 0.901 7.390 1.00 96.38 92 TRP A CA 1
ATOM 776 C C . TRP A 1 92 ? -11.140 2.259 7.576 1.00 96.38 92 TRP A C 1
ATOM 778 O O . TRP A 1 92 ? -9.981 2.312 7.986 1.00 96.38 92 TRP A O 1
ATOM 788 N N . LYS A 1 93 ? -11.843 3.366 7.328 1.00 95.44 93 LYS A N 1
ATOM 789 C CA . LYS A 1 93 ? -11.348 4.720 7.601 1.00 95.44 93 LYS A CA 1
ATOM 790 C C . LYS A 1 93 ? -11.455 5.114 9.077 1.00 95.44 93 LYS A C 1
ATOM 792 O O . LYS A 1 93 ? -10.805 6.083 9.481 1.00 95.44 93 LYS A O 1
ATOM 797 N N . ASN A 1 94 ? -12.206 4.355 9.881 1.00 96.25 94 ASN A N 1
ATOM 798 C CA . ASN A 1 94 ? -12.301 4.534 11.330 1.00 96.25 94 ASN A CA 1
ATOM 799 C C . ASN A 1 94 ? -10.964 4.276 12.037 1.00 96.25 94 ASN A C 1
ATOM 801 O O . ASN A 1 94 ? -10.035 3.667 11.491 1.00 96.25 94 ASN A O 1
ATOM 805 N N . ARG A 1 95 ? -10.848 4.763 13.271 1.00 96.00 95 ARG A N 1
ATOM 806 C CA . ARG A 1 95 ? -9.647 4.610 14.097 1.00 96.00 95 ARG A CA 1
ATOM 807 C C . ARG A 1 95 ? -9.674 3.239 14.758 1.00 96.00 95 ARG A C 1
ATOM 809 O O . ARG A 1 95 ? -10.538 2.975 15.582 1.00 96.00 95 ARG A O 1
ATOM 816 N N . PHE A 1 96 ? -8.745 2.360 14.399 1.00 97.56 96 PHE A N 1
ATOM 817 C CA . PHE A 1 96 ? -8.698 1.029 15.002 1.00 97.56 96 PHE A CA 1
ATOM 818 C C . PHE A 1 96 ? -8.231 1.114 16.458 1.00 97.56 96 PHE A C 1
ATOM 820 O O . PHE A 1 96 ? -7.196 1.714 16.758 1.00 97.56 96 PHE A O 1
ATOM 827 N N . TYR A 1 97 ? -8.997 0.488 17.343 1.00 95.81 97 TYR A N 1
ATOM 828 C CA . TYR A 1 97 ? -8.701 0.306 18.756 1.00 95.81 97 TYR A CA 1
ATOM 829 C C . TYR A 1 97 ? -8.482 -1.187 19.007 1.00 95.81 97 TYR A C 1
ATOM 831 O O . TYR A 1 97 ? -9.418 -1.981 18.946 1.00 95.81 97 TYR A O 1
ATOM 839 N N . ILE A 1 98 ? -7.228 -1.585 19.215 1.00 97.88 98 ILE A N 1
ATOM 840 C CA . ILE A 1 98 ? -6.868 -3.001 19.323 1.00 97.88 98 ILE A CA 1
ATOM 841 C C . ILE A 1 98 ? -7.097 -3.491 20.750 1.00 97.88 98 ILE A C 1
ATOM 843 O O . ILE A 1 98 ? -6.624 -2.869 21.702 1.00 97.88 98 ILE A O 1
ATOM 847 N N . VAL A 1 99 ? -7.779 -4.628 20.877 1.00 97.25 99 VAL A N 1
ATOM 848 C CA . VAL A 1 99 ? -8.021 -5.314 22.147 1.00 97.25 99 VAL A CA 1
ATOM 849 C C . VAL A 1 99 ? -7.453 -6.724 22.049 1.00 97.25 99 VAL A C 1
ATOM 851 O O . VAL A 1 99 ? -8.023 -7.577 21.369 1.00 97.25 99 VAL A O 1
ATOM 854 N N . PHE A 1 100 ? -6.333 -6.963 22.732 1.00 97.69 100 PHE A N 1
ATOM 855 C CA . PHE A 1 100 ? -5.797 -8.311 22.889 1.00 97.69 100 PHE A CA 1
ATOM 856 C C . PHE A 1 100 ? -6.585 -9.057 23.971 1.00 97.69 100 PHE A C 1
ATOM 858 O O . PHE A 1 100 ? -6.698 -8.592 25.106 1.00 97.69 100 PHE A O 1
ATOM 865 N N . GLU A 1 101 ? -7.186 -10.191 23.613 1.00 95.62 101 GLU A N 1
ATOM 866 C CA . GLU A 1 101 ? -8.030 -10.959 24.531 1.00 95.62 101 GLU A CA 1
ATOM 867 C C . GLU A 1 101 ? -7.245 -11.458 25.752 1.00 95.62 101 GLU A C 1
ATOM 869 O O . GLU A 1 101 ? -6.206 -12.100 25.618 1.00 95.62 101 GLU A O 1
ATOM 874 N N . GLY A 1 102 ? -7.777 -11.197 26.950 1.00 92.94 102 GLY A N 1
ATOM 875 C CA . GLY A 1 102 ? -7.155 -11.612 28.211 1.00 92.94 102 GLY A CA 1
ATOM 876 C C . GLY A 1 102 ? -5.958 -10.761 28.648 1.00 92.94 102 GLY A C 1
ATOM 877 O O . GLY A 1 102 ? -5.331 -11.093 29.652 1.00 92.94 102 GLY A O 1
ATOM 878 N N . GLU A 1 103 ? -5.655 -9.668 27.943 1.00 92.69 103 GLU A N 1
ATOM 879 C CA . GLU A 1 103 ? -4.554 -8.757 28.263 1.00 92.69 103 GLU A CA 1
ATOM 880 C C . GLU A 1 103 ? -5.074 -7.391 28.737 1.00 92.69 103 GLU A C 1
ATOM 882 O O . GLU A 1 103 ? -6.044 -6.846 28.206 1.00 92.69 103 GLU A O 1
ATOM 887 N N . GLU A 1 104 ? -4.414 -6.802 29.737 1.00 86.88 104 GLU A N 1
ATOM 888 C CA . GLU A 1 104 ? -4.704 -5.429 30.156 1.00 86.88 104 GLU A CA 1
ATOM 889 C C . GLU A 1 104 ? -4.083 -4.429 29.168 1.00 86.88 104 GLU A C 1
ATOM 891 O O . GLU A 1 104 ? -2.863 -4.292 29.067 1.00 86.88 104 GLU A O 1
ATOM 896 N N . GLY A 1 105 ? -4.928 -3.697 28.440 1.00 81.62 105 GLY A N 1
ATOM 897 C CA . GLY A 1 105 ? -4.490 -2.648 27.522 1.00 81.62 105 GLY A CA 1
ATOM 898 C C . GLY A 1 105 ? -4.323 -1.293 28.212 1.00 81.62 105 GLY A C 1
ATOM 899 O O . GLY A 1 105 ? -5.313 -0.690 28.618 1.00 81.62 105 GLY A O 1
ATOM 900 N N . GLN A 1 106 ? -3.090 -0.782 28.305 1.00 74.81 106 GLN A N 1
ATOM 901 C CA . GLN A 1 106 ? -2.813 0.520 28.940 1.00 74.81 106 GLN A CA 1
ATOM 902 C C . GLN A 1 106 ? -2.708 1.692 27.947 1.00 74.81 106 GLN A C 1
ATOM 904 O O . GLN A 1 106 ? -3.195 2.782 28.236 1.00 74.81 106 GLN A O 1
ATOM 909 N N . ASP A 1 107 ? -2.099 1.484 26.772 1.00 89.69 107 ASP A N 1
ATOM 910 C CA . ASP A 1 107 ? -1.906 2.520 25.743 1.00 89.69 107 ASP A CA 1
ATOM 911 C C . ASP A 1 107 ? -2.451 2.066 24.384 1.00 89.69 107 ASP A C 1
ATOM 913 O O . ASP A 1 107 ? -1.818 1.288 23.668 1.00 89.69 107 ASP A O 1
ATOM 917 N N . ALA A 1 108 ? -3.599 2.619 23.984 1.00 87.88 108 ALA A N 1
ATOM 918 C CA . ALA A 1 108 ? -4.231 2.338 22.694 1.00 87.88 108 ALA A CA 1
ATOM 919 C C . ALA A 1 108 ? -3.296 2.591 21.494 1.00 87.88 108 ALA A C 1
ATOM 921 O O . ALA A 1 108 ? -3.333 1.865 20.498 1.00 87.88 108 ALA A O 1
ATOM 922 N N . GLY A 1 109 ? -2.434 3.613 21.579 1.00 91.00 109 GLY A N 1
ATOM 923 C CA . GLY A 1 109 ? -1.477 3.931 20.524 1.00 91.00 109 GLY A CA 1
ATOM 924 C C . GLY A 1 109 ? -0.352 2.901 20.426 1.00 91.00 109 GLY A C 1
ATOM 925 O O . GLY A 1 109 ? 0.090 2.580 19.319 1.00 91.00 109 GLY A O 1
ATOM 926 N N . GLY A 1 110 ? 0.115 2.391 21.565 1.00 93.88 110 GLY A N 1
ATOM 927 C CA . GLY A 1 110 ? 1.077 1.296 21.681 1.00 93.88 110 GLY A CA 1
ATOM 928 C C . GLY A 1 110 ? 0.539 -0.003 21.092 1.00 93.88 110 GLY A C 1
ATOM 929 O O . GLY A 1 110 ? 1.177 -0.564 20.202 1.00 93.88 110 GLY A O 1
ATOM 930 N N . LEU A 1 111 ? -0.671 -0.403 21.490 1.00 96.31 111 LEU A N 1
ATOM 931 C CA . LEU A 1 111 ? -1.315 -1.633 21.014 1.00 96.31 111 LEU A CA 1
ATOM 932 C C . LEU A 1 111 ? -1.558 -1.622 19.500 1.00 96.31 111 LEU A C 1
ATOM 934 O O . LEU A 1 111 ? -1.320 -2.620 18.827 1.00 96.31 111 LEU A O 1
ATOM 938 N N . LEU A 1 112 ? -1.958 -0.478 18.931 1.00 97.25 112 LEU A N 1
ATOM 939 C CA . LEU A 1 112 ? -2.109 -0.352 17.479 1.00 97.25 112 LEU A CA 1
ATOM 940 C C . LEU A 1 112 ? -0.774 -0.517 16.739 1.00 97.25 112 LEU A C 1
ATOM 942 O O . LEU A 1 112 ? -0.726 -1.156 15.689 1.00 97.25 112 LEU A O 1
ATOM 946 N N . ARG A 1 113 ? 0.319 0.067 17.257 1.00 96.25 113 ARG A N 1
ATOM 947 C CA . ARG A 1 113 ? 1.655 -0.120 16.660 1.00 96.25 113 ARG A CA 1
ATOM 948 C C . ARG A 1 113 ? 2.082 -1.582 16.740 1.00 96.25 113 ARG A C 1
ATOM 950 O O . ARG A 1 113 ? 2.586 -2.109 15.758 1.00 96.25 113 ARG A O 1
ATOM 957 N N . GLU A 1 114 ? 1.859 -2.217 17.884 1.00 96.25 114 GLU A N 1
ATOM 958 C CA . GLU A 1 114 ? 2.172 -3.627 18.093 1.00 96.25 114 GLU A CA 1
ATOM 959 C C . GLU A 1 114 ? 1.392 -4.536 17.135 1.00 96.25 114 GLU A C 1
ATOM 961 O O . GLU A 1 114 ? 1.991 -5.390 16.485 1.00 96.25 114 GLU A O 1
ATOM 966 N N . TRP A 1 115 ? 0.091 -4.300 16.962 1.00 98.19 115 TRP A N 1
ATOM 967 C CA . TRP A 1 115 ? -0.731 -5.026 15.995 1.00 98.19 115 TRP A CA 1
ATOM 968 C C . TRP A 1 115 ? -0.182 -4.927 14.569 1.00 98.19 115 TRP A C 1
ATOM 970 O O . TRP A 1 115 ? -0.036 -5.951 13.904 1.00 98.19 115 TRP A O 1
ATOM 980 N N . TYR A 1 116 ? 0.203 -3.724 14.120 1.00 98.50 116 TYR A N 1
ATOM 981 C CA . TYR A 1 116 ? 0.836 -3.540 12.809 1.00 98.50 116 TYR A CA 1
ATOM 982 C C . TYR A 1 116 ? 2.174 -4.293 12.686 1.00 98.50 116 TYR A C 1
ATOM 984 O O . TYR A 1 116 ? 2.471 -4.854 11.629 1.00 98.50 116 TYR A O 1
ATOM 992 N N . THR A 1 117 ? 2.965 -4.362 13.759 1.00 97.56 117 THR A N 1
ATOM 993 C CA . THR A 1 117 ? 4.212 -5.141 13.785 1.00 97.56 117 THR A CA 1
ATOM 994 C C . THR A 1 117 ? 3.938 -6.640 13.660 1.00 97.56 117 THR A C 1
ATOM 996 O O . THR A 1 117 ? 4.579 -7.306 12.852 1.00 97.56 117 THR A O 1
ATOM 999 N N . ILE A 1 118 ? 2.970 -7.182 14.403 1.00 98.06 118 ILE A N 1
ATOM 1000 C CA . ILE A 1 118 ? 2.645 -8.616 14.350 1.00 98.06 118 ILE A CA 1
ATOM 1001 C C . ILE A 1 118 ? 2.047 -8.976 12.988 1.00 98.06 118 ILE A C 1
ATOM 1003 O O . ILE A 1 118 ? 2.538 -9.885 12.322 1.00 98.06 118 ILE A O 1
ATOM 1007 N N . ILE A 1 119 ? 1.037 -8.230 12.526 1.00 98.44 119 ILE A N 1
ATOM 1008 C CA . ILE A 1 119 ? 0.356 -8.546 11.268 1.00 98.44 119 ILE A CA 1
ATOM 1009 C C . ILE A 1 119 ? 1.287 -8.410 10.057 1.00 98.44 119 ILE A C 1
ATOM 1011 O O . ILE A 1 119 ? 1.167 -9.192 9.121 1.00 98.44 119 ILE A O 1
ATOM 1015 N N . SER A 1 120 ? 2.248 -7.475 10.073 1.00 97.50 120 SER A N 1
ATOM 1016 C CA . SER A 1 120 ? 3.225 -7.338 8.980 1.00 97.50 120 SER A CA 1
ATOM 1017 C C . SER A 1 120 ? 4.130 -8.561 8.830 1.00 97.50 120 SER A C 1
ATOM 1019 O O . SER A 1 120 ? 4.463 -8.929 7.705 1.00 97.50 120 SER A O 1
ATOM 1021 N N . ARG A 1 121 ? 4.460 -9.233 9.939 1.00 97.19 121 ARG A N 1
ATOM 1022 C CA . ARG A 1 121 ? 5.190 -10.510 9.933 1.00 97.19 121 ARG A CA 1
ATOM 1023 C C . ARG A 1 121 ? 4.295 -11.662 9.494 1.00 97.19 121 ARG A C 1
ATOM 1025 O O . ARG A 1 121 ? 4.696 -12.450 8.643 1.00 97.19 121 ARG A O 1
ATOM 1032 N N . GLU A 1 122 ? 3.073 -11.719 10.018 1.00 98.12 122 GLU A N 1
ATOM 1033 C CA . GLU A 1 122 ? 2.125 -12.789 9.699 1.00 98.12 122 GLU A CA 1
ATOM 1034 C C . GLU A 1 122 ? 1.682 -12.794 8.231 1.00 98.12 122 GLU A C 1
ATOM 1036 O O . GLU A 1 122 ? 1.458 -13.863 7.673 1.00 98.12 122 GLU A O 1
ATOM 1041 N N . ILE A 1 123 ? 1.628 -11.633 7.564 1.00 98.19 123 ILE A N 1
ATOM 1042 C CA . ILE A 1 123 ? 1.372 -11.546 6.113 1.00 98.19 123 ILE A CA 1
ATOM 1043 C C . ILE A 1 123 ? 2.331 -12.446 5.315 1.00 98.19 123 ILE A C 1
ATOM 1045 O O . ILE A 1 123 ? 1.931 -13.020 4.302 1.00 98.19 123 ILE A O 1
ATOM 1049 N N . PHE A 1 124 ? 3.576 -12.584 5.773 1.00 97.69 124 PHE A N 1
ATOM 1050 C CA . PHE A 1 124 ? 4.610 -13.387 5.123 1.00 97.69 124 PHE A CA 1
ATOM 1051 C C . PHE A 1 124 ? 4.824 -14.761 5.758 1.00 97.69 124 PHE A C 1
ATOM 1053 O O . PHE A 1 124 ? 5.760 -15.466 5.382 1.00 97.69 124 PHE A O 1
ATOM 1060 N N . ASN A 1 125 ? 3.980 -15.162 6.711 1.00 97.06 125 ASN A N 1
ATOM 1061 C CA . ASN A 1 125 ? 4.083 -16.473 7.330 1.00 97.06 125 ASN A CA 1
ATOM 1062 C C . ASN A 1 125 ? 3.837 -17.567 6.263 1.00 97.06 125 ASN A C 1
ATOM 1064 O O . ASN A 1 125 ? 2.756 -17.604 5.659 1.00 97.06 125 ASN A O 1
ATOM 1068 N N . PRO A 1 126 ? 4.804 -18.481 6.026 1.00 96.75 126 PRO A N 1
ATOM 1069 C CA . PRO A 1 126 ? 4.687 -19.514 4.997 1.00 96.75 126 PRO A CA 1
ATOM 1070 C C . PRO A 1 126 ? 3.474 -20.434 5.172 1.00 96.75 126 PRO A C 1
ATOM 1072 O O . PRO A 1 126 ? 3.019 -21.028 4.196 1.00 96.75 126 PRO A O 1
ATOM 1075 N N . MET A 1 127 ? 2.920 -20.536 6.386 1.00 96.50 127 MET A N 1
ATOM 1076 C CA . MET A 1 127 ? 1.742 -21.362 6.675 1.00 96.50 127 MET A CA 1
ATOM 1077 C C . MET A 1 127 ? 0.472 -20.878 5.967 1.00 96.50 127 MET A C 1
ATOM 1079 O O . MET A 1 127 ? -0.394 -21.695 5.666 1.00 96.50 127 MET A O 1
ATOM 1083 N N . TYR A 1 128 ? 0.364 -19.586 5.633 1.00 97.06 128 TYR A N 1
ATOM 1084 C CA . TYR A 1 128 ? -0.765 -19.088 4.835 1.00 97.06 128 TYR A CA 1
ATOM 1085 C C . TYR A 1 128 ? -0.557 -19.250 3.327 1.00 97.06 128 TYR A C 1
ATOM 1087 O O . TYR A 1 128 ? -1.513 -19.065 2.569 1.00 97.06 128 TYR A O 1
ATOM 1095 N N . ALA A 1 129 ? 0.672 -19.565 2.901 1.00 96.94 129 ALA A N 1
ATOM 1096 C CA . ALA A 1 129 ? 1.086 -19.732 1.511 1.00 96.94 129 ALA A CA 1
ATOM 1097 C C . ALA A 1 129 ? 0.774 -18.534 0.590 1.00 96.94 129 ALA A C 1
ATOM 1099 O O . ALA A 1 129 ? 0.662 -18.715 -0.618 1.00 96.94 129 ALA A O 1
ATOM 1100 N N . LEU A 1 130 ? 0.646 -17.313 1.124 1.00 96.88 130 LEU A N 1
ATOM 1101 C CA . LEU A 1 130 ? 0.261 -16.126 0.342 1.00 96.88 130 LEU A CA 1
ATOM 1102 C C . LEU A 1 130 ? 1.432 -15.526 -0.440 1.00 96.88 130 LEU A C 1
ATOM 1104 O O . LEU A 1 130 ? 1.310 -15.210 -1.622 1.00 96.88 130 LEU A O 1
ATOM 1108 N N . PHE A 1 131 ? 2.575 -15.374 0.218 1.00 97.00 131 PHE A N 1
ATOM 1109 C CA . PHE A 1 131 ? 3.768 -14.767 -0.354 1.00 97.00 131 PHE A CA 1
ATOM 1110 C C . PHE A 1 131 ? 4.960 -15.701 -0.184 1.00 97.00 131 PHE A C 1
ATOM 1112 O O . PHE A 1 131 ? 4.992 -16.528 0.727 1.00 97.00 131 PHE A O 1
ATOM 1119 N N . THR A 1 132 ? 5.942 -15.554 -1.062 1.00 94.81 132 THR A N 1
ATOM 1120 C CA . THR A 1 132 ? 7.226 -16.254 -1.001 1.00 94.81 132 THR A CA 1
ATOM 1121 C C . THR A 1 132 ? 8.357 -15.250 -1.170 1.00 94.81 132 THR A C 1
ATOM 1123 O O . THR A 1 132 ? 8.148 -14.160 -1.708 1.00 94.81 132 THR A O 1
ATOM 1126 N N . THR A 1 133 ? 9.546 -15.580 -0.682 1.00 92.88 133 THR A N 1
ATOM 1127 C CA . THR A 1 133 ? 10.723 -14.729 -0.859 1.00 92.88 133 THR A CA 1
ATOM 1128 C C . THR A 1 133 ? 11.179 -14.738 -2.313 1.00 92.88 133 THR A C 1
ATOM 1130 O O . THR A 1 133 ? 11.105 -15.764 -2.992 1.00 92.88 133 THR A O 1
ATOM 1133 N N . SER A 1 134 ? 11.669 -13.592 -2.785 1.00 86.69 134 SER A N 1
ATOM 1134 C CA . SER A 1 134 ? 12.263 -13.492 -4.112 1.00 86.69 134 SER A CA 1
ATOM 1135 C C . SER A 1 134 ? 13.577 -14.285 -4.159 1.00 86.69 134 SER A C 1
ATOM 1137 O O . SER A 1 134 ? 14.436 -14.070 -3.292 1.00 86.69 134 SER A O 1
ATOM 1139 N N . PRO A 1 135 ? 13.785 -15.177 -5.145 1.00 81.25 135 PRO A N 1
ATOM 1140 C CA . PRO A 1 135 ? 15.015 -15.961 -5.265 1.00 81.25 135 PRO A CA 1
ATOM 1141 C C . PRO A 1 135 ? 16.290 -15.111 -5.352 1.00 81.25 135 PRO A C 1
ATOM 1143 O O . PRO A 1 135 ? 17.328 -15.525 -4.827 1.00 81.25 135 PRO A O 1
ATOM 1146 N N . GLY A 1 136 ? 16.203 -13.936 -5.989 1.00 74.06 136 GLY A N 1
ATOM 1147 C CA . GLY A 1 136 ? 17.344 -13.062 -6.265 1.00 74.06 136 GLY A CA 1
ATOM 1148 C C . GLY A 1 136 ? 17.946 -12.393 -5.026 1.00 74.06 136 GLY A C 1
ATOM 1149 O O . GLY A 1 136 ? 19.158 -12.458 -4.832 1.00 74.06 136 GLY A O 1
ATOM 1150 N N . ASP A 1 137 ? 17.123 -11.772 -4.171 1.00 77.88 137 ASP A N 1
ATOM 1151 C CA . ASP A 1 137 ? 17.606 -10.995 -3.012 1.00 77.88 137 ASP A CA 1
ATOM 1152 C C . ASP A 1 137 ? 17.305 -11.623 -1.639 1.00 77.88 137 ASP A C 1
ATOM 1154 O O . ASP A 1 137 ? 17.953 -11.268 -0.652 1.00 77.88 137 ASP A O 1
ATOM 1158 N N . ARG A 1 138 ? 16.361 -12.575 -1.565 1.00 82.81 138 ARG A N 1
ATOM 1159 C CA . ARG A 1 138 ? 15.904 -13.275 -0.347 1.00 82.81 138 ARG A CA 1
ATOM 1160 C C . ARG A 1 138 ? 15.419 -12.380 0.799 1.00 82.81 138 ARG A C 1
ATOM 1162 O O . ARG A 1 138 ? 15.228 -12.874 1.911 1.00 82.81 138 ARG A O 1
ATOM 1169 N N . VAL A 1 139 ? 15.216 -11.091 0.550 1.00 87.50 139 VAL A N 1
ATOM 1170 C CA . VAL A 1 139 ? 14.765 -10.104 1.546 1.00 87.50 139 VAL A CA 1
ATOM 1171 C C . VAL A 1 139 ? 13.457 -9.436 1.140 1.00 87.50 139 VAL A C 1
ATOM 1173 O O . VAL A 1 139 ? 12.773 -8.876 1.996 1.00 87.50 139 VAL A O 1
ATOM 1176 N N . THR A 1 140 ? 13.093 -9.510 -0.141 1.00 92.25 140 THR A N 1
ATOM 1177 C CA . THR A 1 140 ? 11.800 -9.062 -0.650 1.00 92.25 140 THR A CA 1
ATOM 1178 C C . THR A 1 140 ? 10.855 -10.232 -0.900 1.00 92.25 140 THR A C 1
ATOM 1180 O O . THR A 1 140 ? 11.274 -11.378 -1.069 1.00 92.25 140 THR A O 1
ATOM 1183 N N . TYR A 1 141 ? 9.557 -9.936 -0.903 1.00 94.50 141 TYR A N 1
ATOM 1184 C CA . TYR A 1 141 ? 8.487 -10.910 -1.096 1.00 94.50 141 TYR A CA 1
ATOM 1185 C C . TYR A 1 141 ? 7.716 -10.672 -2.397 1.00 94.50 141 TYR A C 1
ATOM 1187 O O . TYR A 1 141 ? 7.464 -9.533 -2.801 1.00 94.50 141 TYR A O 1
ATOM 1195 N N . MET A 1 142 ? 7.289 -11.770 -3.011 1.00 92.75 142 MET A N 1
ATOM 1196 C CA . MET A 1 142 ? 6.430 -11.842 -4.194 1.00 92.75 142 MET A CA 1
ATOM 1197 C C . MET A 1 142 ? 5.194 -12.701 -3.896 1.00 92.75 142 MET A C 1
ATOM 1199 O O . MET A 1 142 ? 5.175 -13.456 -2.921 1.00 92.75 142 MET A O 1
ATOM 1203 N N . ILE A 1 143 ? 4.142 -12.576 -4.711 1.00 93.75 143 ILE A N 1
ATOM 1204 C CA . ILE A 1 143 ? 2.965 -13.452 -4.606 1.00 93.75 143 ILE A CA 1
ATOM 1205 C C . ILE A 1 143 ? 3.413 -14.898 -4.831 1.00 93.75 143 ILE A C 1
ATOM 1207 O O . ILE A 1 143 ? 4.169 -15.185 -5.756 1.00 93.75 143 ILE A O 1
ATOM 1211 N N . ASN A 1 144 ? 2.935 -15.810 -3.990 1.00 93.06 144 ASN A N 1
ATOM 1212 C CA . ASN A 1 144 ? 3.180 -17.229 -4.178 1.00 93.06 144 ASN A CA 1
ATOM 1213 C C . ASN A 1 144 ? 2.239 -17.786 -5.260 1.00 93.06 144 ASN A C 1
ATOM 1215 O O . ASN A 1 144 ? 1.019 -17.823 -5.068 1.00 93.06 144 ASN A O 1
ATOM 1219 N N . SER A 1 145 ? 2.795 -18.267 -6.373 1.00 89.69 145 SER A N 1
ATOM 1220 C CA . SER A 1 145 ? 2.032 -18.931 -7.445 1.00 89.69 145 SER A CA 1
ATOM 1221 C C . SER A 1 145 ? 1.312 -20.197 -6.957 1.00 89.69 145 SER A C 1
ATOM 1223 O O . SER A 1 145 ? 0.238 -20.548 -7.446 1.00 89.69 145 SER A O 1
ATOM 1225 N N . ALA A 1 146 ? 1.831 -20.841 -5.908 1.00 90.94 146 ALA A N 1
ATOM 1226 C CA . ALA A 1 146 ? 1.201 -21.986 -5.258 1.00 90.94 146 ALA A CA 1
ATOM 1227 C C . ALA A 1 146 ? 0.167 -21.604 -4.179 1.00 90.94 146 ALA A C 1
ATOM 1229 O O . ALA A 1 146 ? -0.306 -22.480 -3.456 1.00 90.94 146 ALA A O 1
ATOM 1230 N N . SER A 1 147 ? -0.215 -20.325 -4.052 1.00 93.62 147 SER A N 1
ATOM 1231 C CA . SER A 1 147 ? -1.164 -19.856 -3.021 1.00 93.62 147 SER A CA 1
ATOM 1232 C C . SER A 1 147 ? -2.537 -20.529 -3.080 1.00 93.62 147 SER A C 1
ATOM 1234 O O . SER A 1 147 ? -3.236 -20.598 -2.070 1.00 93.62 147 SER A O 1
ATOM 1236 N N . HIS A 1 148 ? -2.896 -21.108 -4.226 1.00 91.69 148 HIS A N 1
ATOM 1237 C CA . HIS A 1 148 ? -4.115 -21.887 -4.422 1.00 91.69 148 HIS A CA 1
ATOM 1238 C C . HIS A 1 148 ? -4.242 -23.116 -3.510 1.00 91.69 148 HIS A C 1
ATOM 1240 O O . HIS A 1 148 ? -5.353 -23.607 -3.310 1.00 91.69 148 HIS A O 1
ATOM 1246 N N . CYS A 1 149 ? -3.144 -23.593 -2.908 1.00 92.44 149 CYS A N 1
ATOM 1247 C CA . CYS A 1 149 ? -3.195 -24.636 -1.881 1.00 92.44 149 CYS A CA 1
ATOM 1248 C C . CYS A 1 149 ? -3.989 -24.202 -0.632 1.00 92.44 149 CYS A C 1
ATOM 1250 O O . CYS A 1 149 ? -4.512 -25.048 0.094 1.00 92.44 149 CYS A O 1
ATOM 1252 N N . ASN A 1 150 ? -4.133 -22.892 -0.409 1.00 92.75 150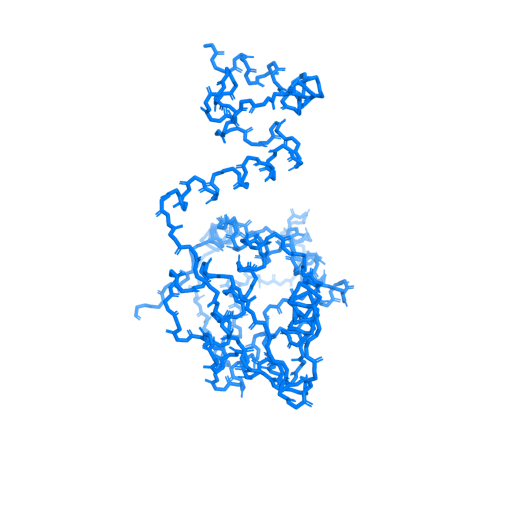 ASN A N 1
ATOM 1253 C CA . ASN A 1 150 ? -5.024 -22.310 0.583 1.00 92.75 150 ASN A CA 1
ATOM 1254 C C . ASN A 1 150 ? -6.352 -21.921 -0.084 1.00 92.75 150 ASN A C 1
ATOM 1256 O O . ASN A 1 150 ? -6.412 -20.992 -0.886 1.00 92.75 150 ASN A O 1
ATOM 1260 N N . SER A 1 151 ? -7.459 -22.562 0.296 1.00 96.00 151 SER A N 1
ATOM 1261 C CA . SER A 1 151 ? -8.779 -22.308 -0.307 1.00 96.00 151 SER A CA 1
ATOM 1262 C C . SER A 1 151 ? -9.291 -20.868 -0.144 1.00 96.00 151 SER A C 1
ATOM 1264 O O . SER A 1 151 ? -10.172 -20.447 -0.888 1.00 96.00 151 SER A O 1
ATOM 1266 N N . ASN A 1 152 ? -8.758 -20.102 0.814 1.00 94.62 152 ASN A N 1
ATOM 1267 C CA . ASN A 1 152 ? -9.157 -18.719 1.092 1.00 94.62 152 ASN A CA 1
ATOM 1268 C C . ASN A 1 152 ? -8.200 -17.666 0.502 1.00 94.62 152 ASN A C 1
ATOM 1270 O O . ASN A 1 152 ? -8.414 -16.472 0.737 1.00 94.62 152 ASN A O 1
ATOM 1274 N N . HIS A 1 153 ? -7.165 -18.067 -0.250 1.00 96.25 153 HIS A N 1
ATOM 1275 C CA . HIS A 1 153 ? -6.064 -17.189 -0.669 1.00 96.25 153 HIS A CA 1
ATOM 1276 C C . HIS A 1 153 ? -6.524 -15.882 -1.329 1.00 96.25 153 HIS A C 1
ATOM 1278 O O . HIS A 1 153 ? -6.053 -14.818 -0.940 1.00 96.25 153 HIS A O 1
ATOM 1284 N N . LEU A 1 154 ? -7.501 -15.912 -2.246 1.00 95.69 154 LEU A N 1
ATOM 1285 C CA . LEU A 1 154 ? -8.008 -14.693 -2.899 1.00 95.69 154 LEU A CA 1
ATOM 1286 C C . LEU A 1 154 ? -8.617 -13.697 -1.901 1.00 95.69 154 LEU A C 1
ATOM 1288 O O . LEU A 1 154 ? -8.372 -12.490 -1.975 1.00 95.69 154 LEU A O 1
ATOM 1292 N N . SER A 1 155 ? -9.392 -14.197 -0.935 1.00 98.00 155 SER A N 1
ATOM 1293 C CA . SER A 1 155 ? -9.971 -13.357 0.118 1.00 98.00 155 SER A CA 1
ATOM 1294 C C . SER A 1 155 ? -8.886 -12.802 1.044 1.00 98.00 155 SER A C 1
ATOM 1296 O O . SER A 1 155 ? -8.940 -11.636 1.446 1.00 98.00 155 SER A O 1
ATOM 1298 N N . TYR A 1 156 ? -7.862 -13.607 1.337 1.00 98.50 156 TYR A N 1
ATOM 1299 C CA . TYR A 1 156 ? -6.708 -13.183 2.125 1.00 98.50 156 TYR A CA 1
ATOM 1300 C C . TYR A 1 156 ? -5.874 -12.127 1.398 1.00 98.50 156 TYR A C 1
ATOM 1302 O O . TYR A 1 156 ? -5.570 -11.110 2.009 1.00 98.50 156 TYR A O 1
ATOM 1310 N N . PHE A 1 157 ? -5.593 -12.264 0.100 1.00 98.44 157 PHE A N 1
ATOM 1311 C CA . PHE A 1 157 ? -4.904 -11.224 -0.672 1.00 98.44 157 PHE A CA 1
ATOM 1312 C C . PHE A 1 157 ? -5.656 -9.896 -0.643 1.00 98.44 157 PHE A C 1
ATOM 1314 O O . PHE A 1 157 ? -5.053 -8.848 -0.401 1.00 98.44 157 PHE A O 1
ATOM 1321 N N . LYS A 1 158 ? -6.986 -9.926 -0.809 1.00 98.12 158 LYS A N 1
ATOM 1322 C CA . LYS A 1 158 ? -7.816 -8.723 -0.671 1.00 98.12 158 LYS A CA 1
ATOM 1323 C C . LYS A 1 158 ? -7.684 -8.118 0.726 1.00 98.12 158 LYS A C 1
ATOM 1325 O O . LYS A 1 158 ? -7.515 -6.907 0.849 1.00 98.12 158 LYS A O 1
ATOM 1330 N N . PHE A 1 159 ? -7.753 -8.936 1.774 1.00 98.62 159 PHE A N 1
ATOM 1331 C CA . PHE A 1 159 ? -7.583 -8.480 3.152 1.00 98.62 159 PHE A CA 1
ATOM 1332 C C . PHE A 1 159 ? -6.195 -7.867 3.396 1.00 98.62 159 PHE A C 1
ATOM 1334 O O . PHE A 1 159 ? -6.119 -6.748 3.897 1.00 98.62 159 PHE A O 1
ATOM 1341 N N . VAL A 1 160 ? -5.118 -8.529 2.968 1.00 98.69 160 VAL A N 1
ATOM 1342 C CA . VAL A 1 160 ? -3.740 -8.024 3.063 1.00 98.69 160 VAL A CA 1
ATOM 1343 C C . VAL A 1 160 ? -3.592 -6.688 2.335 1.00 98.69 160 VAL A C 1
ATOM 1345 O O . VAL A 1 160 ? -3.057 -5.736 2.902 1.00 98.69 160 VAL A O 1
ATOM 1348 N N . GLY A 1 161 ? -4.138 -6.570 1.120 1.00 98.38 161 GLY A N 1
ATOM 1349 C CA . GLY A 1 161 ? -4.163 -5.307 0.381 1.00 98.38 161 GLY A CA 1
ATOM 1350 C C . GLY A 1 161 ? -4.855 -4.185 1.163 1.00 98.38 161 GLY A C 1
ATOM 1351 O O . GLY A 1 161 ? -4.346 -3.064 1.217 1.00 98.38 161 GLY A O 1
ATOM 1352 N N . ARG A 1 162 ? -5.969 -4.489 1.845 1.00 98.50 162 ARG A N 1
ATOM 1353 C CA . ARG A 1 162 ? -6.652 -3.528 2.728 1.00 98.50 162 ARG A CA 1
ATOM 1354 C C . ARG A 1 162 ? -5.816 -3.170 3.955 1.00 98.50 162 ARG A C 1
ATOM 1356 O O . ARG A 1 162 ? -5.767 -1.993 4.289 1.00 98.50 162 ARG A O 1
ATOM 1363 N N . VAL A 1 163 ? -5.132 -4.123 4.593 1.00 98.62 163 VAL A N 1
ATOM 1364 C CA . VAL A 1 163 ? -4.230 -3.862 5.735 1.00 98.62 163 VAL A CA 1
ATOM 1365 C C . VAL A 1 163 ? -3.082 -2.937 5.330 1.00 98.62 163 VAL A C 1
ATOM 1367 O O . VAL A 1 163 ? -2.812 -1.961 6.029 1.00 98.62 163 VAL A O 1
ATOM 1370 N N . ILE A 1 164 ? -2.451 -3.177 4.178 1.00 98.50 164 ILE A N 1
ATOM 1371 C CA . ILE A 1 164 ? -1.369 -2.326 3.658 1.00 98.50 164 ILE A CA 1
ATOM 1372 C C . ILE A 1 164 ? -1.894 -0.918 3.355 1.00 98.50 164 ILE A C 1
ATOM 1374 O O . ILE A 1 164 ? -1.308 0.071 3.800 1.00 98.50 164 ILE A O 1
ATOM 1378 N N . ALA A 1 165 ? -3.027 -0.811 2.653 1.00 98.12 165 ALA A N 1
ATOM 1379 C CA . ALA A 1 165 ? -3.660 0.475 2.367 1.00 98.12 165 ALA A CA 1
ATOM 1380 C C . ALA A 1 165 ? -4.057 1.218 3.654 1.00 98.12 165 ALA A C 1
ATOM 1382 O O . ALA A 1 165 ? -3.886 2.432 3.746 1.00 98.12 165 ALA A O 1
ATOM 1383 N N . LYS A 1 166 ? -4.527 0.489 4.670 1.00 98.12 166 LYS A N 1
ATOM 1384 C CA . LYS A 1 166 ? -4.894 1.020 5.984 1.00 98.12 166 LYS A CA 1
ATOM 1385 C C . LYS A 1 166 ? -3.680 1.526 6.761 1.00 98.12 166 LYS A C 1
ATOM 1387 O O . LYS A 1 166 ? -3.734 2.636 7.278 1.00 98.12 166 LYS A O 1
ATOM 1392 N N . ALA A 1 167 ? -2.557 0.811 6.749 1.00 98.25 167 ALA A N 1
ATOM 1393 C CA . ALA A 1 167 ? -1.310 1.299 7.339 1.00 98.25 167 ALA A CA 1
ATOM 1394 C C . ALA A 1 167 ? -0.834 2.595 6.667 1.00 98.25 167 ALA A C 1
ATOM 1396 O O . ALA A 1 167 ? -0.486 3.568 7.347 1.00 98.25 167 ALA A O 1
ATOM 1397 N N . VAL A 1 168 ? -0.895 2.642 5.328 1.00 97.75 168 VAL A N 1
ATOM 1398 C CA . VAL A 1 168 ? -0.619 3.866 4.570 1.00 97.75 168 VAL A CA 1
ATOM 1399 C C . VAL A 1 168 ? -1.573 4.967 5.011 1.00 97.75 168 VAL A C 1
ATOM 1401 O O . VAL A 1 168 ? -1.087 6.034 5.369 1.00 97.75 168 VAL A O 1
ATOM 1404 N N . TYR A 1 169 ? -2.880 4.724 5.066 1.00 96.69 169 TYR A N 1
ATOM 1405 C CA . TYR A 1 169 ? -3.891 5.699 5.481 1.00 96.69 169 TYR A CA 1
ATOM 1406 C C . TYR A 1 169 ? -3.650 6.237 6.905 1.00 96.69 169 TYR A C 1
ATOM 1408 O O . TYR A 1 169 ? -3.561 7.450 7.089 1.00 96.69 169 TYR A O 1
ATOM 1416 N N . ASP A 1 170 ? -3.384 5.361 7.876 1.00 96.06 170 ASP A N 1
ATOM 1417 C CA . ASP A 1 170 ? -3.123 5.698 9.288 1.00 96.06 170 ASP A CA 1
ATOM 1418 C C . ASP A 1 170 ? -1.740 6.319 9.548 1.00 96.06 170 ASP A C 1
ATOM 1420 O O . ASP A 1 170 ? -1.401 6.654 10.688 1.00 96.06 170 ASP A O 1
ATOM 1424 N N . ASN A 1 171 ? -0.910 6.451 8.510 1.00 96.56 171 ASN A N 1
ATOM 1425 C CA . ASN A 1 171 ? 0.478 6.896 8.620 1.00 96.56 171 ASN A CA 1
ATOM 1426 C C . ASN A 1 171 ? 1.321 6.020 9.554 1.00 96.56 171 ASN A C 1
ATOM 1428 O O . ASN A 1 171 ? 2.119 6.517 10.354 1.00 96.56 171 ASN A O 1
ATOM 1432 N N . LYS A 1 172 ? 1.159 4.704 9.414 1.00 96.81 172 LYS A N 1
ATOM 1433 C CA . LYS A 1 172 ? 1.960 3.674 10.072 1.00 96.81 172 LYS A CA 1
ATOM 1434 C C . LYS A 1 172 ? 2.871 3.000 9.054 1.00 96.81 172 LYS A C 1
ATOM 1436 O O . LYS A 1 172 ? 2.504 2.806 7.899 1.00 96.81 172 LYS A O 1
ATOM 1441 N N . LEU A 1 173 ? 4.088 2.699 9.487 1.00 95.31 173 LEU A N 1
ATOM 1442 C CA . LEU A 1 173 ? 5.044 1.944 8.687 1.00 95.31 173 LEU A CA 1
ATOM 1443 C C . LEU A 1 173 ? 4.814 0.454 8.932 1.00 95.31 173 LEU A C 1
ATOM 1445 O O . LEU A 1 173 ? 4.498 0.063 10.054 1.00 95.31 173 LEU A O 1
ATOM 1449 N N . LEU A 1 174 ? 4.986 -0.345 7.885 1.00 96.62 174 LEU A N 1
ATOM 1450 C CA . LEU A 1 174 ? 4.997 -1.801 7.962 1.00 96.62 174 LEU A CA 1
ATOM 1451 C C . LEU A 1 174 ? 6.395 -2.299 7.631 1.00 96.62 174 LEU A C 1
ATOM 1453 O O . LEU A 1 174 ? 7.047 -1.749 6.742 1.00 96.62 174 LEU A O 1
ATOM 1457 N N . GLU A 1 175 ? 6.812 -3.387 8.269 1.00 94.94 175 GLU A N 1
ATOM 1458 C CA . GLU A 1 175 ? 8.011 -4.138 7.885 1.00 94.94 175 GLU A CA 1
ATOM 1459 C C . GLU A 1 175 ? 7.702 -5.057 6.685 1.00 94.94 175 GLU A C 1
ATOM 1461 O O . GLU A 1 175 ? 8.025 -6.241 6.682 1.00 94.94 175 GLU A O 1
ATOM 1466 N N . CYS A 1 176 ? 7.033 -4.508 5.662 1.00 96.12 176 CYS A N 1
ATOM 1467 C CA . CYS A 1 176 ? 6.624 -5.224 4.457 1.00 96.12 176 CYS A CA 1
ATOM 1468 C C . CYS A 1 176 ? 7.438 -4.778 3.242 1.00 96.12 176 CYS A C 1
ATOM 1470 O O . CYS A 1 176 ? 7.210 -3.697 2.693 1.00 96.12 176 CYS A O 1
ATOM 1472 N N . TYR A 1 177 ? 8.359 -5.635 2.805 1.00 95.56 177 TYR A N 1
ATOM 1473 C CA . TYR A 1 177 ? 9.264 -5.374 1.690 1.00 95.56 177 TYR A CA 1
ATOM 1474 C C . TYR A 1 177 ? 8.896 -6.274 0.512 1.00 95.56 177 TYR A C 1
ATOM 1476 O O . TYR A 1 177 ? 9.118 -7.481 0.551 1.00 95.56 177 TYR A O 1
ATOM 1484 N N . PHE A 1 178 ? 8.308 -5.694 -0.530 1.00 94.81 178 PHE A N 1
ATOM 1485 C CA . PHE A 1 178 ? 7.925 -6.425 -1.739 1.00 94.81 178 PHE A CA 1
ATOM 1486 C C . PHE A 1 178 ? 8.948 -6.229 -2.858 1.00 94.81 178 PHE A C 1
ATOM 1488 O O . PHE A 1 178 ? 9.753 -5.294 -2.819 1.00 94.81 178 PHE A O 1
ATOM 1495 N N . THR A 1 179 ? 8.908 -7.090 -3.873 1.00 91.75 179 THR A N 1
ATOM 1496 C CA . THR A 1 179 ? 9.715 -6.912 -5.086 1.00 91.75 179 THR A CA 1
ATOM 1497 C C . THR A 1 179 ? 9.356 -5.610 -5.809 1.00 91.75 179 THR A C 1
ATOM 1499 O O . THR A 1 179 ? 8.271 -5.030 -5.662 1.00 91.75 179 THR A O 1
ATOM 1502 N N . ARG A 1 180 ? 10.273 -5.123 -6.650 1.00 89.69 180 ARG A N 1
ATOM 1503 C CA . ARG A 1 180 ? 10.050 -3.904 -7.439 1.00 89.69 180 ARG A CA 1
ATOM 1504 C C . ARG A 1 180 ? 8.842 -4.031 -8.373 1.00 89.69 180 ARG A C 1
ATOM 1506 O O . ARG A 1 180 ? 8.090 -3.066 -8.518 1.00 89.69 180 ARG A O 1
ATOM 1513 N N . SER A 1 181 ? 8.672 -5.188 -9.002 1.00 89.19 181 SER A N 1
ATOM 1514 C CA . SER A 1 181 ? 7.531 -5.517 -9.865 1.00 89.19 181 SER A CA 1
ATOM 1515 C C . SER A 1 181 ? 6.204 -5.440 -9.114 1.00 89.19 181 SER A C 1
ATOM 1517 O O . SER A 1 181 ? 5.264 -4.827 -9.616 1.00 89.19 181 SER A O 1
ATOM 1519 N N . PHE A 1 182 ? 6.142 -5.919 -7.869 1.00 92.44 182 PHE A N 1
ATOM 1520 C CA . PHE A 1 182 ? 4.943 -5.834 -7.040 1.00 92.44 182 PHE A CA 1
ATOM 1521 C C . PHE A 1 182 ? 4.497 -4.379 -6.834 1.00 92.44 182 PHE A C 1
ATOM 1523 O O . PHE A 1 182 ? 3.338 -4.034 -7.070 1.00 92.44 182 PHE A O 1
ATOM 1530 N N . TYR A 1 183 ? 5.426 -3.474 -6.500 1.00 93.75 183 TYR A N 1
ATOM 1531 C CA . TYR A 1 183 ? 5.106 -2.044 -6.416 1.00 93.75 183 TYR A CA 1
ATOM 1532 C C . TYR A 1 183 ? 4.703 -1.446 -7.772 1.00 93.75 183 TYR A C 1
ATOM 1534 O O . TYR A 1 183 ? 3.879 -0.530 -7.813 1.00 93.75 183 TYR A O 1
ATOM 1542 N N . LYS A 1 184 ? 5.251 -1.937 -8.893 1.00 90.12 184 LYS A N 1
ATOM 1543 C CA . LYS A 1 184 ? 4.813 -1.511 -10.232 1.00 90.12 184 LYS A CA 1
ATOM 1544 C C . LYS A 1 184 ? 3.374 -1.930 -10.514 1.00 90.12 184 LYS A C 1
ATOM 1546 O O . LYS A 1 184 ? 2.628 -1.087 -11.007 1.00 90.12 184 LYS A O 1
ATOM 1551 N N . HIS A 1 185 ? 2.969 -3.139 -10.129 1.00 88.31 185 HIS A N 1
ATOM 1552 C CA . HIS A 1 185 ? 1.582 -3.590 -10.251 1.00 88.31 185 HIS A CA 1
ATOM 1553 C C . HIS A 1 185 ? 0.615 -2.698 -9.463 1.00 88.31 185 HIS A C 1
ATOM 1555 O O . HIS A 1 185 ? -0.381 -2.253 -10.025 1.00 88.31 185 HIS A O 1
ATOM 1561 N N . ILE A 1 186 ? 0.944 -2.329 -8.217 1.00 91.81 186 ILE A N 1
ATOM 1562 C CA . ILE A 1 186 ? 0.127 -1.383 -7.424 1.00 91.81 186 ILE A CA 1
ATOM 1563 C C . ILE A 1 186 ? -0.018 -0.029 -8.137 1.00 91.81 186 ILE A C 1
ATOM 1565 O O . ILE A 1 186 ? -1.075 0.595 -8.095 1.00 91.81 186 ILE A O 1
ATOM 1569 N N . LEU A 1 187 ? 1.048 0.436 -8.794 1.00 89.38 187 LEU A N 1
ATOM 1570 C CA . LEU A 1 187 ? 1.072 1.708 -9.519 1.00 89.38 187 LEU A CA 1
ATOM 1571 C C . LEU A 1 187 ? 0.501 1.625 -10.946 1.00 89.38 187 LEU A C 1
ATOM 1573 O O . LEU A 1 187 ? 0.561 2.630 -11.656 1.00 89.38 187 LEU A O 1
ATOM 1577 N N . GLY A 1 188 ? 0.026 0.457 -11.397 1.00 86.31 188 GLY A N 1
ATOM 1578 C CA . GLY A 1 188 ? -0.417 0.244 -12.780 1.00 86.31 188 GLY A CA 1
ATOM 1579 C C . GLY A 1 188 ? 0.693 0.462 -13.816 1.00 86.31 188 GLY A C 1
ATOM 1580 O O . GLY A 1 188 ? 0.430 0.894 -14.936 1.00 86.31 188 GLY A O 1
ATOM 1581 N N . LYS A 1 189 ? 1.957 0.242 -13.436 1.00 84.88 189 LYS A N 1
ATOM 1582 C CA . LYS A 1 189 ? 3.120 0.413 -14.312 1.00 84.88 189 LYS A CA 1
ATOM 1583 C C . LYS A 1 189 ? 3.547 -0.917 -14.908 1.00 84.88 189 LYS A C 1
ATOM 1585 O O . LYS A 1 189 ? 3.627 -1.921 -14.210 1.00 84.88 189 LYS A O 1
ATOM 1590 N N . LEU A 1 190 ? 3.942 -0.867 -16.174 1.00 82.94 190 LEU A N 1
ATOM 1591 C CA . LEU A 1 190 ? 4.535 -1.995 -16.880 1.00 82.94 190 LEU A CA 1
ATOM 1592 C C . LEU A 1 190 ? 5.831 -2.474 -16.211 1.00 82.94 190 LEU A C 1
ATOM 1594 O O . LEU A 1 190 ? 6.742 -1.680 -15.922 1.00 82.94 190 LEU A O 1
ATOM 1598 N N . VAL A 1 191 ? 5.906 -3.787 -16.011 1.00 85.38 191 VAL A N 1
ATOM 1599 C CA . VAL A 1 191 ? 7.134 -4.508 -15.666 1.00 85.38 191 VAL A CA 1
ATOM 1600 C C . VAL A 1 191 ? 8.002 -4.608 -16.925 1.00 85.38 191 VAL A C 1
ATOM 1602 O O . VAL A 1 191 ? 7.496 -4.659 -18.043 1.00 85.38 191 VAL A O 1
ATOM 1605 N N . LYS A 1 192 ? 9.320 -4.548 -16.757 1.00 83.31 192 LYS A N 1
ATOM 1606 C CA . LYS A 1 192 ? 10.320 -4.620 -17.828 1.00 83.31 192 LYS A CA 1
ATOM 1607 C C . LYS A 1 192 ? 11.260 -5.791 -17.557 1.00 83.31 192 LYS A C 1
ATOM 1609 O O . LYS A 1 192 ? 11.407 -6.192 -16.410 1.00 83.31 192 LYS A O 1
ATOM 1614 N N . HIS A 1 193 ? 11.982 -6.251 -18.581 1.00 80.50 193 HIS A N 1
ATOM 1615 C CA . HIS A 1 193 ? 12.971 -7.333 -18.440 1.00 80.50 193 HIS A CA 1
ATOM 1616 C C . HIS A 1 193 ? 13.981 -7.092 -17.301 1.00 80.50 193 HIS A C 1
ATOM 1618 O O . HIS A 1 193 ? 14.327 -8.025 -16.594 1.00 80.50 193 HIS A O 1
ATOM 1624 N N . ILE A 1 194 ? 14.388 -5.840 -17.055 1.00 85.38 194 ILE A N 1
ATOM 1625 C CA . ILE A 1 194 ? 15.292 -5.485 -15.946 1.00 85.38 194 ILE A CA 1
ATOM 1626 C C . ILE A 1 194 ? 14.741 -5.800 -14.548 1.00 85.38 194 ILE A C 1
ATOM 1628 O O . ILE A 1 194 ? 15.510 -5.895 -13.603 1.00 85.38 194 ILE A O 1
ATOM 1632 N N . ASP A 1 195 ? 13.422 -5.907 -14.370 1.00 84.62 195 ASP A N 1
ATOM 1633 C CA . ASP A 1 195 ? 12.857 -6.260 -13.062 1.00 84.62 195 ASP A CA 1
ATOM 1634 C C . ASP A 1 195 ? 13.041 -7.755 -12.765 1.00 84.62 195 ASP A C 1
ATOM 1636 O O . ASP A 1 195 ? 13.049 -8.161 -11.603 1.00 84.62 195 ASP A O 1
ATOM 1640 N N . MET A 1 196 ? 13.257 -8.550 -13.815 1.00 83.00 196 MET A N 1
ATOM 1641 C CA . MET A 1 196 ? 13.451 -9.989 -13.729 1.00 83.00 196 MET A CA 1
ATOM 1642 C C . MET A 1 196 ? 14.793 -10.371 -13.120 1.00 83.00 196 MET A C 1
ATOM 1644 O O . MET A 1 196 ? 14.898 -11.425 -12.514 1.00 83.00 196 MET A O 1
ATOM 1648 N N . GLU A 1 197 ? 15.777 -9.471 -13.152 1.00 82.31 197 GLU A N 1
ATOM 1649 C CA . GLU A 1 197 ? 17.051 -9.640 -12.445 1.00 82.31 197 GLU A CA 1
ATOM 1650 C C . GLU A 1 197 ? 16.852 -9.974 -10.956 1.00 82.31 197 GLU A C 1
ATOM 1652 O O . GLU A 1 197 ? 17.599 -10.769 -10.390 1.00 82.31 197 GLU A O 1
ATOM 1657 N N . SER A 1 198 ? 15.823 -9.388 -10.329 1.00 72.88 198 SER A N 1
ATOM 1658 C CA . SER A 1 198 ? 15.517 -9.606 -8.911 1.00 72.88 198 SER A CA 1
ATOM 1659 C C . SER A 1 198 ? 14.624 -10.815 -8.628 1.00 72.88 198 SER A C 1
ATOM 1661 O O . SER A 1 198 ? 14.614 -11.287 -7.491 1.00 72.88 198 SER A O 1
ATOM 1663 N N . GLU A 1 199 ? 13.897 -11.314 -9.630 1.00 76.00 199 GLU A N 1
ATOM 1664 C CA . GLU A 1 199 ? 12.939 -12.423 -9.504 1.00 76.00 199 GLU A CA 1
ATOM 1665 C C . GLU A 1 199 ? 13.541 -13.750 -9.969 1.00 76.00 199 GLU A C 1
ATOM 1667 O O . GLU A 1 199 ? 13.575 -14.713 -9.206 1.00 76.00 199 GLU A O 1
ATOM 1672 N N . ASP A 1 200 ? 14.081 -13.780 -11.186 1.00 78.25 200 ASP A N 1
ATOM 1673 C CA . ASP A 1 200 ? 14.762 -14.925 -11.779 1.00 78.25 200 ASP A CA 1
ATOM 1674 C C . ASP A 1 200 ? 16.003 -14.442 -12.537 1.00 78.25 200 ASP A C 1
ATOM 1676 O O . ASP A 1 200 ? 15.963 -14.043 -13.706 1.00 78.25 200 ASP A O 1
ATOM 1680 N N . TYR A 1 201 ? 17.138 -14.480 -11.840 1.00 81.75 201 TYR A N 1
ATOM 1681 C CA . TYR A 1 201 ? 18.413 -14.027 -12.382 1.00 81.75 201 TYR A CA 1
ATOM 1682 C C . TYR A 1 201 ? 18.857 -14.848 -13.600 1.00 81.75 201 TYR A C 1
ATOM 1684 O O . TYR A 1 201 ? 19.391 -14.293 -14.559 1.00 81.75 201 TYR A O 1
ATOM 1692 N N . SER A 1 202 ? 18.615 -16.161 -13.591 1.00 80.00 202 SER A N 1
ATOM 1693 C CA . SER A 1 202 ? 18.994 -17.043 -14.698 1.00 80.00 202 SER A CA 1
ATOM 1694 C C . SER A 1 202 ? 18.161 -16.751 -15.944 1.00 80.00 202 SER A C 1
ATOM 1696 O O . SER A 1 202 ? 18.711 -16.649 -17.042 1.00 80.00 202 SER A O 1
ATOM 1698 N N . PHE A 1 203 ? 16.856 -16.537 -15.779 1.00 79.25 203 PHE A N 1
ATOM 1699 C CA . PHE A 1 203 ? 15.986 -16.129 -16.876 1.00 79.25 203 PHE A CA 1
ATOM 1700 C C . PHE A 1 203 ? 16.330 -14.722 -17.385 1.00 79.25 203 PHE A C 1
ATOM 1702 O O . PHE A 1 203 ? 16.415 -14.507 -18.595 1.00 79.25 203 PHE A O 1
ATOM 1709 N N . TYR A 1 204 ? 16.627 -13.777 -16.487 1.00 83.38 204 TYR A N 1
ATOM 1710 C CA . TYR A 1 204 ? 17.110 -12.443 -16.853 1.00 83.38 204 TYR A CA 1
ATOM 1711 C C . TYR A 1 204 ? 18.376 -12.493 -17.716 1.00 83.38 204 TYR A C 1
ATOM 1713 O O . TYR A 1 204 ? 18.428 -11.819 -18.745 1.00 83.38 204 TYR A O 1
ATOM 1721 N N . GLN A 1 205 ? 19.364 -13.319 -17.359 1.00 83.75 205 GLN A N 1
ATOM 1722 C CA . GLN A 1 205 ? 20.563 -13.506 -18.181 1.00 83.75 205 GLN A CA 1
ATOM 1723 C C . GLN A 1 205 ? 20.221 -14.011 -19.588 1.00 83.75 205 GLN A C 1
ATOM 1725 O O . GLN A 1 205 ? 20.789 -13.521 -20.563 1.00 83.75 205 GLN A O 1
ATOM 1730 N N . GLY A 1 206 ? 19.260 -14.933 -19.708 1.00 82.12 206 GLY A N 1
ATOM 1731 C CA . GLY A 1 206 ? 18.753 -15.391 -21.003 1.00 82.12 206 GLY A CA 1
ATOM 1732 C C . GLY A 1 206 ? 18.104 -14.270 -21.824 1.00 82.12 206 GLY A C 1
ATOM 1733 O O . GLY A 1 206 ? 18.376 -14.145 -23.017 1.00 82.12 206 GLY A O 1
ATOM 1734 N N . LEU A 1 207 ? 17.302 -13.409 -21.186 1.00 82.31 207 LEU A N 1
ATOM 1735 C CA . LEU A 1 207 ? 16.692 -12.246 -21.843 1.00 82.31 207 LEU A CA 1
ATOM 1736 C C . LEU A 1 207 ? 17.738 -11.229 -22.312 1.00 82.31 207 LEU A C 1
ATOM 1738 O O . LEU A 1 207 ? 17.625 -10.715 -23.421 1.00 82.31 207 LEU A O 1
ATOM 1742 N N . VAL A 1 208 ? 18.749 -10.939 -21.488 1.00 86.06 208 VAL A N 1
ATOM 1743 C CA . VAL A 1 208 ? 19.853 -10.041 -21.862 1.00 86.06 208 VAL A CA 1
ATOM 1744 C C . VAL A 1 208 ? 20.628 -10.623 -23.039 1.00 86.06 208 VAL A C 1
ATOM 1746 O O . VAL A 1 208 ? 20.838 -9.924 -24.025 1.00 86.06 208 VAL A O 1
ATOM 1749 N N . PHE A 1 209 ? 20.960 -11.915 -22.989 1.00 81.94 209 PHE A N 1
ATOM 1750 C CA . PHE A 1 209 ? 21.649 -12.594 -24.084 1.00 81.94 209 PHE A CA 1
ATOM 1751 C C . PHE A 1 209 ? 20.861 -12.488 -25.399 1.00 81.94 209 PHE A C 1
ATOM 1753 O O . PHE A 1 209 ? 21.419 -12.122 -26.428 1.00 81.94 209 PHE A O 1
ATOM 1760 N N . LEU A 1 210 ? 19.546 -12.725 -25.363 1.00 80.12 210 LEU A N 1
ATOM 1761 C CA . LEU A 1 210 ? 18.679 -12.605 -26.539 1.00 80.12 210 LEU A CA 1
ATOM 1762 C C . LEU A 1 210 ? 18.612 -11.173 -27.103 1.00 80.12 210 LEU A C 1
ATOM 1764 O O . LEU A 1 210 ? 18.383 -10.992 -28.296 1.00 80.12 210 LEU A O 1
ATOM 1768 N N . LEU A 1 211 ? 18.768 -10.154 -26.256 1.00 82.12 211 LEU A N 1
ATOM 1769 C CA . LEU A 1 211 ? 18.762 -8.751 -26.676 1.00 82.12 211 LEU A CA 1
ATOM 1770 C C . LEU A 1 211 ? 20.107 -8.298 -27.264 1.00 82.12 211 LEU A C 1
ATOM 1772 O O . LEU A 1 211 ? 20.124 -7.353 -28.055 1.00 82.12 211 LEU A O 1
ATOM 1776 N N . GLU A 1 212 ? 21.210 -8.934 -26.869 1.00 84.56 212 GLU A N 1
ATOM 1777 C CA . GLU A 1 212 ? 22.577 -8.537 -27.234 1.00 84.56 212 GLU A CA 1
ATOM 1778 C C . GLU A 1 212 ? 23.189 -9.376 -28.370 1.00 84.56 212 GLU A C 1
ATOM 1780 O O . GLU A 1 212 ? 24.136 -8.918 -29.013 1.00 84.56 212 GLU A O 1
ATOM 1785 N N . HIS A 1 213 ? 22.645 -10.564 -28.652 1.00 78.44 213 HIS A N 1
ATOM 1786 C CA . HIS A 1 213 ? 23.159 -11.502 -29.657 1.00 78.44 213 HIS A CA 1
ATOM 1787 C C . HIS A 1 213 ? 22.182 -11.740 -30.814 1.00 78.44 213 HIS A C 1
ATOM 1789 O O . HIS A 1 213 ? 20.968 -11.579 -30.678 1.00 78.44 213 HIS A O 1
ATOM 1795 N N . ASP A 1 214 ? 22.714 -12.141 -31.974 1.00 77.75 214 ASP A N 1
ATOM 1796 C CA . ASP A 1 214 ? 21.876 -12.552 -33.096 1.00 77.75 214 ASP A CA 1
ATOM 1797 C C . ASP A 1 214 ? 21.252 -13.925 -32.800 1.00 77.75 214 ASP A C 1
ATOM 1799 O O . ASP A 1 214 ? 21.908 -14.836 -32.296 1.00 77.75 214 ASP A O 1
ATOM 1803 N N . VAL A 1 215 ? 19.966 -14.094 -33.114 1.00 71.00 215 VAL A N 1
ATOM 1804 C CA . VAL A 1 215 ? 19.227 -15.334 -32.827 1.00 71.00 215 VAL A CA 1
ATOM 1805 C C . VAL A 1 215 ? 19.824 -16.567 -33.513 1.00 71.00 215 VAL A C 1
ATOM 1807 O O . VAL A 1 215 ? 19.631 -17.680 -33.024 1.00 71.00 215 VAL A O 1
ATOM 1810 N N . HIS A 1 216 ? 20.564 -16.394 -34.613 1.00 73.00 216 HIS A N 1
ATOM 1811 C CA . HIS A 1 216 ? 21.241 -17.495 -35.300 1.00 73.00 216 HIS A CA 1
ATOM 1812 C C . HIS A 1 216 ? 22.396 -18.082 -34.470 1.00 73.00 216 HIS A C 1
ATOM 1814 O O . HIS A 1 216 ? 22.745 -19.247 -34.664 1.00 73.00 216 HIS A O 1
ATOM 1820 N N . ASP A 1 217 ? 22.939 -17.328 -33.507 1.00 69.94 217 ASP A N 1
ATOM 1821 C CA . ASP A 1 217 ? 24.041 -17.762 -32.639 1.00 69.94 217 ASP A CA 1
ATOM 1822 C C . ASP A 1 217 ? 23.589 -18.745 -31.538 1.00 69.94 217 ASP A C 1
ATOM 1824 O O . ASP A 1 217 ? 24.419 -19.345 -30.855 1.00 69.94 217 ASP A O 1
ATOM 1828 N N . LEU A 1 218 ? 22.275 -18.937 -31.359 1.00 67.25 218 LEU A N 1
ATOM 1829 C CA . LEU A 1 218 ? 21.701 -19.760 -30.288 1.00 67.25 218 LEU A CA 1
ATOM 1830 C C . LEU A 1 218 ? 21.725 -21.267 -30.585 1.00 67.25 218 LEU A C 1
ATOM 1832 O O . LEU A 1 218 ? 21.727 -22.072 -29.656 1.00 67.25 218 LEU A O 1
ATOM 1836 N N . GLY A 1 219 ? 21.763 -21.675 -31.858 1.00 66.81 219 GLY A N 1
ATOM 1837 C CA . GLY A 1 219 ? 21.833 -23.092 -32.248 1.00 66.81 219 GLY A CA 1
ATOM 1838 C C . GLY A 1 219 ? 20.554 -23.914 -32.006 1.00 66.81 219 GLY A C 1
ATOM 1839 O O . GLY A 1 219 ? 20.586 -25.135 -32.156 1.00 66.81 219 GLY A O 1
ATOM 1840 N N . TYR A 1 220 ? 19.436 -23.268 -31.660 1.00 66.19 220 TYR A N 1
ATOM 1841 C CA . TYR A 1 220 ? 18.099 -23.860 -31.558 1.00 66.19 220 TYR A CA 1
ATOM 1842 C C . TYR A 1 220 ? 17.042 -22.919 -32.154 1.00 66.19 220 TYR A C 1
ATOM 1844 O O . TYR A 1 220 ? 17.208 -21.700 -32.143 1.00 66.19 220 TYR A O 1
ATOM 1852 N N . GLU A 1 221 ? 15.949 -23.476 -32.683 1.00 60.12 221 GLU A N 1
ATOM 1853 C CA . GLU A 1 221 ? 14.79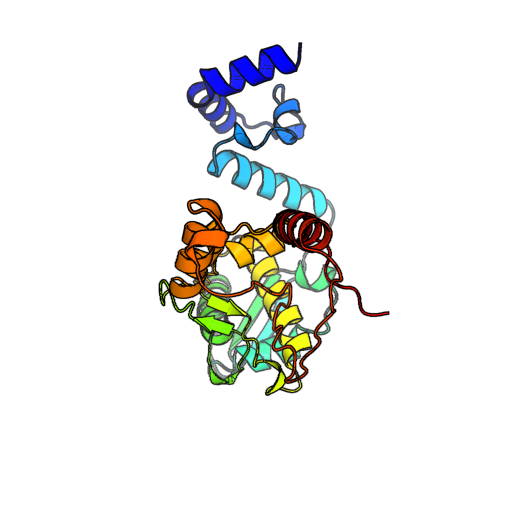7 -22.677 -33.115 1.00 60.12 221 GLU A CA 1
ATOM 1854 C C . GLU A 1 221 ? 14.046 -22.158 -31.881 1.00 60.12 221 GLU A C 1
ATOM 1856 O O . GLU A 1 221 ? 13.585 -22.932 -31.045 1.00 60.12 221 GLU A O 1
ATOM 1861 N N . LEU A 1 222 ? 13.927 -20.836 -31.753 1.00 56.19 222 LEU A N 1
ATOM 1862 C CA . LEU A 1 222 ? 13.085 -20.210 -30.735 1.00 56.19 222 LEU A CA 1
ATOM 1863 C C . LEU A 1 222 ? 11.615 -20.317 -31.155 1.00 56.19 222 LEU A C 1
ATOM 1865 O O . LEU A 1 222 ? 11.202 -19.711 -32.145 1.00 56.19 222 LEU A O 1
ATOM 1869 N N . THR A 1 223 ? 10.808 -21.035 -30.379 1.00 53.41 223 THR A N 1
ATOM 1870 C CA . THR A 1 223 ? 9.345 -21.012 -30.500 1.00 53.41 223 THR A CA 1
ATOM 1871 C C . THR A 1 223 ? 8.763 -19.935 -29.584 1.00 53.41 223 THR A C 1
ATOM 1873 O O . THR A 1 223 ? 9.238 -19.731 -28.468 1.00 53.41 223 THR A O 1
ATOM 1876 N N . PHE A 1 224 ? 7.724 -19.221 -30.033 1.00 47.88 224 PHE A N 1
ATOM 1877 C CA . PHE A 1 224 ? 7.006 -18.280 -29.167 1.00 47.88 224 PHE A CA 1
ATOM 1878 C C . PHE A 1 224 ? 5.984 -19.029 -28.321 1.00 47.88 224 PHE A C 1
ATOM 1880 O O . PHE A 1 224 ? 4.813 -19.146 -28.672 1.00 47.88 224 PHE A O 1
ATOM 1887 N N . SER A 1 225 ? 6.462 -19.563 -27.216 1.00 51.38 225 SER A N 1
ATOM 1888 C CA . SER A 1 225 ? 5.667 -20.275 -26.232 1.00 51.38 225 SER A CA 1
ATOM 1889 C C . SER A 1 225 ? 6.123 -19.791 -24.870 1.00 51.38 225 SER A C 1
ATOM 1891 O O . SER A 1 225 ? 7.290 -19.958 -24.523 1.00 51.38 225 SER A O 1
ATOM 1893 N N . ILE A 1 226 ? 5.223 -19.159 -24.122 1.00 47.16 226 ILE A N 1
ATOM 1894 C CA . ILE A 1 226 ? 5.446 -18.901 -22.704 1.00 47.16 226 ILE A CA 1
ATOM 1895 C C . ILE A 1 226 ? 4.750 -20.007 -21.923 1.00 47.16 226 ILE A C 1
ATOM 1897 O O . ILE A 1 226 ? 3.557 -20.242 -22.095 1.00 47.16 226 ILE A O 1
ATOM 1901 N N . GLU A 1 227 ? 5.504 -20.706 -21.084 1.00 54.41 227 GLU A N 1
ATOM 1902 C CA . GLU A 1 227 ? 4.929 -21.644 -20.131 1.00 54.41 227 GLU A CA 1
ATOM 1903 C C . GLU A 1 227 ? 4.468 -20.841 -18.915 1.00 54.41 227 GLU A C 1
ATOM 1905 O O . GLU A 1 227 ? 5.266 -20.454 -18.063 1.00 54.41 227 GLU A O 1
ATOM 1910 N N . ILE A 1 228 ? 3.174 -20.529 -18.858 1.00 54.19 228 ILE A N 1
ATOM 1911 C CA . ILE A 1 228 ? 2.570 -19.960 -17.654 1.00 54.19 228 ILE A CA 1
ATOM 1912 C C . ILE A 1 228 ? 2.067 -21.136 -16.829 1.00 54.19 228 ILE A C 1
ATOM 1914 O O . ILE A 1 228 ? 1.090 -21.781 -17.197 1.00 54.19 228 ILE A O 1
ATOM 1918 N N . GLN A 1 229 ? 2.731 -21.431 -15.713 1.00 51.06 229 GLN A N 1
ATOM 1919 C CA . GLN A 1 229 ? 2.245 -22.431 -14.765 1.00 51.06 229 GLN A CA 1
ATOM 1920 C C . GLN A 1 229 ? 1.175 -21.801 -13.861 1.00 51.06 229 GLN A C 1
ATOM 1922 O O . GLN A 1 229 ? 1.410 -21.558 -12.678 1.00 51.06 229 GLN A O 1
ATOM 1927 N N . ASP A 1 230 ? 0.006 -21.504 -14.432 1.00 48.94 230 ASP A N 1
ATOM 1928 C CA . ASP A 1 230 ? -1.155 -21.035 -13.673 1.00 48.94 230 ASP A CA 1
ATOM 1929 C C . ASP A 1 230 ? -1.997 -22.251 -13.268 1.00 48.94 230 ASP A C 1
ATOM 1931 O O . ASP A 1 230 ? -2.443 -23.025 -14.113 1.00 48.94 230 ASP A O 1
ATOM 1935 N N . PHE A 1 231 ? -2.149 -22.488 -11.963 1.00 50.34 231 PHE A N 1
ATOM 1936 C CA . PHE A 1 231 ? -2.957 -23.591 -11.411 1.00 50.34 231 PHE A CA 1
ATOM 1937 C C . PHE A 1 231 ? -2.696 -24.994 -12.019 1.00 50.34 231 PHE A C 1
ATOM 1939 O O . PHE A 1 231 ? -3.608 -25.816 -12.096 1.00 50.34 231 PHE A O 1
ATOM 1946 N N . ASN A 1 232 ? -1.452 -25.295 -12.417 1.00 45.91 232 ASN A N 1
ATOM 1947 C CA . ASN A 1 232 ? -1.046 -26.533 -13.110 1.00 45.91 232 ASN A CA 1
ATOM 1948 C C . ASN A 1 232 ? -1.658 -26.750 -14.514 1.00 45.91 232 ASN A C 1
ATOM 1950 O O . ASN A 1 232 ? -1.667 -27.885 -14.995 1.00 45.91 232 ASN A O 1
ATOM 1954 N N . GLN A 1 233 ? -2.129 -25.702 -15.195 1.00 34.66 233 GLN A N 1
ATOM 1955 C CA . GLN A 1 233 ? -2.584 -25.784 -16.584 1.00 34.66 233 GLN A CA 1
ATOM 1956 C C . GLN A 1 233 ? -1.552 -25.159 -17.534 1.00 34.66 233 GLN A C 1
ATOM 1958 O O . GLN A 1 233 ? -1.089 -24.047 -17.313 1.00 34.66 233 GLN A O 1
ATOM 1963 N N . LEU A 1 234 ? -1.182 -25.899 -18.585 1.00 41.31 234 LEU A N 1
ATOM 1964 C CA . LEU A 1 234 ? -0.271 -25.457 -19.642 1.00 41.31 234 LEU A CA 1
ATOM 1965 C C . LEU A 1 234 ? -1.094 -24.988 -20.851 1.00 41.31 234 LEU A C 1
ATOM 1967 O O . LEU A 1 234 ? -1.744 -25.819 -21.483 1.00 41.31 234 LEU A O 1
ATOM 1971 N N . ASP A 1 235 ? -1.031 -23.700 -21.194 1.00 41.38 235 ASP A N 1
ATOM 1972 C CA . ASP A 1 235 ? -1.635 -23.147 -22.416 1.00 41.38 235 ASP A CA 1
ATOM 1973 C C . ASP A 1 235 ? -0.550 -22.607 -23.358 1.00 41.38 235 ASP A C 1
ATOM 1975 O O . ASP A 1 235 ? 0.176 -21.671 -23.029 1.00 41.38 235 ASP A O 1
ATOM 1979 N N . LEU A 1 236 ? -0.441 -23.203 -24.551 1.00 47.31 236 LEU A N 1
ATOM 1980 C CA . LEU A 1 236 ? 0.549 -22.843 -25.571 1.00 47.31 236 LEU A CA 1
ATOM 1981 C C . LEU A 1 236 ? -0.136 -22.352 -26.860 1.00 47.31 236 LEU A C 1
ATOM 1983 O O . LEU A 1 236 ? -0.628 -23.175 -27.637 1.00 47.31 236 LEU A O 1
ATOM 1987 N N . PRO A 1 237 ? -0.150 -21.038 -27.150 1.00 49.44 237 PRO A N 1
ATOM 1988 C CA . PRO A 1 237 ? -0.554 -20.540 -28.462 1.00 49.44 237 PRO A CA 1
ATOM 1989 C C . PRO A 1 237 ? 0.569 -20.733 -29.497 1.00 49.44 237 PRO A C 1
ATOM 1991 O O . PRO A 1 237 ? 1.709 -20.336 -29.275 1.00 49.44 237 PRO A O 1
ATOM 1994 N N . ALA A 1 238 ? 0.249 -21.321 -30.654 1.00 45.28 238 ALA A N 1
ATOM 1995 C CA . ALA A 1 238 ? 1.196 -21.506 -31.757 1.00 45.28 238 ALA A CA 1
ATOM 1996 C C . ALA A 1 238 ? 1.270 -20.266 -32.672 1.00 45.28 238 ALA A C 1
ATOM 1998 O O . ALA A 1 238 ? 0.247 -19.653 -32.988 1.00 45.28 238 ALA A O 1
ATOM 1999 N N . TYR A 1 239 ? 2.471 -19.929 -33.162 1.00 58.88 239 TYR A N 1
ATOM 2000 C CA . TYR A 1 239 ? 2.692 -18.824 -34.105 1.00 58.88 239 TYR A CA 1
ATOM 2001 C C . TYR A 1 239 ? 3.347 -19.322 -35.391 1.00 58.88 239 TYR A C 1
ATOM 2003 O O . TYR A 1 239 ? 4.319 -20.065 -35.364 1.00 58.88 239 TYR A O 1
ATOM 2011 N N . GLU A 1 240 ? 2.800 -18.886 -36.524 1.00 54.81 240 GLU A N 1
ATOM 2012 C CA . GLU A 1 240 ? 3.116 -19.440 -37.848 1.00 54.81 240 GLU A CA 1
ATOM 2013 C C . GLU A 1 240 ? 4.403 -18.877 -38.477 1.00 54.81 240 GLU A C 1
ATOM 2015 O O . GLU A 1 240 ? 4.921 -19.472 -39.418 1.00 54.81 240 GLU A O 1
ATOM 2020 N N . THR A 1 241 ? 4.919 -17.729 -38.010 1.00 62.91 241 THR A N 1
ATOM 2021 C CA . THR A 1 241 ? 6.104 -17.075 -38.601 1.00 62.91 241 THR A CA 1
ATOM 2022 C C . THR A 1 241 ? 6.969 -16.334 -37.574 1.00 62.91 241 THR A C 1
ATOM 2024 O O . THR A 1 241 ? 6.465 -15.819 -36.573 1.00 62.91 241 THR A O 1
ATOM 2027 N N . TYR A 1 242 ? 8.273 -16.215 -37.871 1.00 55.91 242 TYR A N 1
ATOM 2028 C CA . TYR A 1 242 ? 9.264 -15.490 -37.058 1.00 55.91 242 TYR A CA 1
ATOM 2029 C C . TYR A 1 242 ? 8.903 -14.015 -36.845 1.00 55.91 242 TYR A C 1
ATOM 2031 O O . TYR A 1 242 ? 8.971 -13.525 -35.723 1.00 55.91 242 TYR A O 1
ATOM 2039 N N . ASP A 1 243 ? 8.463 -13.305 -37.887 1.00 64.31 243 ASP A N 1
ATOM 2040 C CA . ASP A 1 243 ? 8.112 -11.883 -37.766 1.00 64.31 243 ASP A CA 1
ATOM 2041 C C . ASP A 1 243 ? 6.890 -11.666 -36.869 1.00 64.31 243 ASP A C 1
ATOM 2043 O O . ASP A 1 243 ? 6.843 -10.707 -36.096 1.00 64.31 243 ASP A O 1
ATOM 2047 N N . LYS A 1 244 ? 5.921 -12.590 -36.917 1.00 61.12 244 LYS A N 1
ATOM 2048 C CA . LYS A 1 244 ? 4.758 -12.586 -36.022 1.00 61.12 244 LYS A CA 1
ATOM 2049 C C . LYS A 1 244 ? 5.193 -12.873 -34.583 1.00 61.12 244 LYS A C 1
ATOM 2051 O O . LYS A 1 244 ? 4.722 -12.194 -33.680 1.00 61.12 244 LYS A O 1
ATOM 2056 N N . LEU A 1 245 ? 6.137 -13.793 -34.383 1.00 58.97 245 LEU A N 1
ATOM 2057 C CA . LEU A 1 245 ? 6.787 -14.070 -33.096 1.00 58.97 245 LEU A CA 1
ATOM 2058 C C . LEU A 1 245 ? 7.523 -12.832 -32.560 1.00 58.97 245 LEU A C 1
ATOM 2060 O O . LEU A 1 245 ? 7.238 -12.391 -31.453 1.00 58.97 245 LEU A O 1
ATOM 2064 N N . ARG A 1 246 ? 8.413 -12.212 -33.338 1.00 55.84 246 ARG A N 1
ATOM 2065 C CA . ARG A 1 246 ? 9.189 -11.038 -32.915 1.00 55.84 246 ARG A CA 1
ATOM 2066 C C . ARG A 1 246 ? 8.282 -9.858 -32.585 1.00 55.84 246 ARG A C 1
ATOM 2068 O O . ARG A 1 246 ? 8.497 -9.186 -31.579 1.00 55.84 246 ARG A O 1
ATOM 2075 N N . LEU A 1 247 ? 7.252 -9.629 -33.400 1.00 62.22 247 LEU A N 1
ATOM 2076 C CA . LEU A 1 247 ? 6.245 -8.607 -33.140 1.00 62.22 247 LEU A CA 1
ATOM 2077 C C . LEU A 1 247 ? 5.484 -8.898 -31.842 1.00 62.22 247 LEU A C 1
ATOM 2079 O O . LEU A 1 247 ? 5.331 -7.989 -31.038 1.00 62.22 247 LEU A O 1
ATOM 2083 N N . MET A 1 248 ? 5.046 -10.140 -31.615 1.00 57.78 248 MET A N 1
ATOM 2084 C CA . MET A 1 248 ? 4.285 -10.524 -30.419 1.00 57.78 248 MET A CA 1
ATOM 2085 C C . MET A 1 248 ? 5.150 -10.601 -29.155 1.00 57.78 248 MET A C 1
ATOM 2087 O O . MET A 1 248 ? 4.644 -10.298 -28.086 1.00 57.78 248 MET A O 1
ATOM 2091 N N . LEU A 1 249 ? 6.447 -10.904 -29.261 1.00 55.19 249 LEU A N 1
ATOM 2092 C CA . LEU A 1 249 ? 7.422 -10.844 -28.166 1.00 55.19 249 LEU A CA 1
ATOM 2093 C C . LEU A 1 249 ? 7.707 -9.400 -27.771 1.00 55.19 249 LEU A C 1
ATOM 2095 O O . LEU A 1 249 ? 7.635 -9.060 -26.596 1.00 55.19 249 LEU A O 1
ATOM 2099 N N . LEU A 1 250 ? 7.975 -8.529 -28.745 1.00 54.12 250 LEU A N 1
ATOM 2100 C CA . LEU A 1 250 ? 8.139 -7.101 -28.484 1.00 54.12 250 LEU A CA 1
ATOM 2101 C C . LEU A 1 250 ? 6.850 -6.497 -27.928 1.00 54.12 250 LEU A C 1
ATOM 2103 O O . LEU A 1 250 ? 6.921 -5.699 -26.999 1.00 54.12 250 LEU A O 1
ATOM 2107 N N . LYS A 1 251 ? 5.693 -6.931 -28.440 1.00 55.50 251 LYS A N 1
ATOM 2108 C CA . LYS A 1 251 ? 4.371 -6.559 -27.943 1.00 55.50 251 LYS A CA 1
ATOM 2109 C C . LYS A 1 251 ? 4.153 -7.067 -26.518 1.00 55.50 251 LYS A C 1
ATOM 2111 O O . LYS A 1 251 ? 3.869 -6.248 -25.673 1.00 55.50 251 LYS A O 1
ATOM 2116 N N . ALA A 1 252 ? 4.403 -8.333 -26.189 1.00 52.12 252 ALA A N 1
ATOM 2117 C CA . ALA A 1 252 ? 4.268 -8.878 -24.832 1.00 52.12 252 ALA A CA 1
ATOM 2118 C C . ALA A 1 252 ? 5.228 -8.211 -23.829 1.00 52.12 252 ALA A C 1
ATOM 2120 O O . ALA A 1 252 ? 4.815 -7.814 -22.744 1.00 52.12 252 ALA A O 1
ATOM 2121 N N . ILE A 1 253 ? 6.488 -7.985 -24.218 1.00 50.06 253 ILE A N 1
ATOM 2122 C CA . ILE A 1 253 ? 7.472 -7.233 -23.420 1.00 50.06 253 ILE A CA 1
ATOM 2123 C C . ILE A 1 253 ? 7.024 -5.772 -23.211 1.00 50.06 253 ILE A C 1
ATOM 2125 O O . ILE A 1 253 ? 7.358 -5.163 -22.192 1.00 50.06 253 ILE A O 1
ATOM 2129 N N . GLN A 1 254 ? 6.279 -5.194 -24.160 1.00 44.66 254 GLN A N 1
ATOM 2130 C CA . GLN A 1 254 ? 5.720 -3.839 -24.078 1.00 44.66 254 GLN A CA 1
ATOM 2131 C C . GLN A 1 254 ? 4.337 -3.775 -23.404 1.00 44.66 254 GLN A C 1
ATOM 2133 O O . GLN A 1 254 ? 4.011 -2.741 -22.831 1.00 44.66 254 GLN A O 1
ATOM 2138 N N . GLU A 1 255 ? 3.551 -4.850 -23.442 1.00 44.50 255 GLU A N 1
ATOM 2139 C CA . GLU A 1 255 ? 2.126 -4.922 -23.089 1.00 44.50 255 GLU A CA 1
ATOM 2140 C C . GLU A 1 255 ? 1.838 -5.861 -21.911 1.00 44.50 255 GLU A C 1
ATOM 2142 O O . GLU A 1 255 ? 0.680 -6.203 -21.691 1.00 44.50 255 GLU A O 1
ATOM 2147 N N . CYS A 1 256 ? 2.830 -6.206 -21.078 1.00 40.94 256 CYS A N 1
ATOM 2148 C CA . CYS A 1 256 ? 2.661 -6.887 -19.776 1.00 40.94 256 CYS A CA 1
ATOM 2149 C C . CYS A 1 256 ? 1.637 -6.225 -18.797 1.00 40.94 256 CYS A C 1
ATOM 2151 O O . CYS A 1 256 ? 1.628 -6.538 -17.607 1.00 40.94 256 CYS A O 1
ATOM 2153 N N . SER A 1 257 ? 0.809 -5.274 -19.246 1.00 42.41 257 SER A N 1
ATOM 2154 C CA . SER A 1 257 ? -0.312 -4.634 -18.553 1.00 42.41 257 SER A CA 1
ATOM 2155 C C . SER A 1 257 ? -1.696 -5.125 -18.978 1.00 42.41 257 SER A C 1
ATOM 2157 O O . SER A 1 257 ? -2.635 -4.927 -18.209 1.00 42.41 257 SER A O 1
ATOM 2159 N N . GLU A 1 258 ? -1.872 -5.715 -20.163 1.00 34.84 258 GLU A N 1
ATOM 2160 C CA . GLU A 1 258 ? -3.141 -6.375 -20.480 1.00 34.84 258 GLU A CA 1
ATOM 2161 C C . GLU A 1 258 ? -3.056 -7.790 -19.923 1.00 34.84 258 GLU A C 1
ATOM 2163 O O . GLU A 1 258 ? -2.536 -8.706 -20.555 1.00 34.84 258 GLU A O 1
ATOM 2168 N N . GLY A 1 259 ? -3.526 -7.960 -18.684 1.00 35.66 259 GLY A N 1
ATOM 2169 C CA . GLY A 1 259 ? -3.888 -9.288 -18.217 1.00 35.66 259 GLY A CA 1
ATOM 2170 C C . GLY A 1 259 ? -4.758 -9.929 -19.291 1.00 35.66 259 GLY A C 1
ATOM 2171 O O . GLY A 1 259 ? -5.710 -9.302 -19.760 1.00 35.66 259 GLY A O 1
ATOM 2172 N N . PHE A 1 260 ? -4.418 -11.148 -19.704 1.00 31.78 260 PHE A N 1
ATOM 2173 C CA . PHE A 1 260 ? -5.351 -11.974 -20.447 1.00 31.78 260 PHE A CA 1
ATOM 2174 C C . PHE A 1 260 ? -6.593 -12.123 -19.566 1.00 31.78 260 PHE A C 1
ATOM 2176 O O . PHE A 1 260 ? -6.620 -12.883 -18.601 1.00 31.78 260 PHE A O 1
ATOM 2183 N N . GLY A 1 261 ? -7.597 -11.294 -19.841 1.00 26.95 261 GLY A N 1
ATOM 2184 C CA . GLY A 1 261 ? -8.926 -11.458 -19.302 1.00 26.95 261 GLY A CA 1
ATOM 2185 C C . GLY A 1 261 ? -9.477 -12.733 -19.907 1.00 26.95 261 GLY A C 1
ATOM 2186 O O . GLY A 1 261 ? -9.742 -12.781 -21.107 1.00 26.95 261 GLY A O 1
ATOM 2187 N N . PHE A 1 262 ? -9.626 -13.766 -19.088 1.00 31.30 262 PHE A N 1
ATOM 2188 C CA . PHE A 1 262 ? -10.496 -14.873 -19.437 1.00 31.30 262 PHE A CA 1
ATOM 2189 C C . PHE A 1 262 ? -11.927 -14.325 -19.525 1.00 31.30 262 PHE A C 1
ATOM 2191 O O . PHE A 1 262 ? -12.442 -13.760 -18.556 1.00 31.30 262 PHE A O 1
ATOM 2198 N N . ALA A 1 263 ? -12.519 -14.433 -20.715 1.00 28.34 263 ALA A N 1
ATOM 2199 C CA . ALA A 1 263 ? -13.967 -14.456 -20.889 1.00 28.34 263 ALA A CA 1
ATOM 2200 C C . ALA A 1 263 ? -14.487 -15.864 -20.579 1.00 28.34 263 ALA A C 1
ATOM 2202 O O . ALA A 1 263 ? -13.748 -16.830 -20.879 1.00 28.34 263 ALA A O 1
#

Foldseek 3Di:
DLVVVVVVLQVCLPVVQVVLVVDPDACCRDPNVVCVVVCVSYDPVSVLVNVLVVLVVVCVPPDAAEDEQEDALVGLLVSNLVRPLPDDPSNLLHHYQYDHPPDDDDDSVVRVLVSLASNLVVLAPCVQVQWDAAPQPRQAIDGRLPNVVHVCNVSSVSVVVSSVVSCSSVVHDHSHHHQPVVVCVVVLHADALVSCCRRPVPVSVVVVCPVPDDPVVVVDDDFLFDQDCRVNDGDGDGDDDPVSSVVVVVVCNVPVSPDPDDD

InterPro domains:
  IPR000569 HECT domain [PF00632] (118-229)
  IPR000569 HECT domain [PF00632] (231-262)
  IPR000569 HECT domain [PS50237] (88-240)
  IPR000569 HECT domain [SM00119] (86-263)
  IPR035983 HECT, E3 ligase catalytic domain [SSF56204] (58-227)
  IPR050409 E3 ubiquitin-protein ligase [PTHR11254] (17-227)

Organism: NCBI:txid334625

Secondary structure (DSSP, 8-state):
-HHHHHHHHHHTHHHHHHHHHH--S-GGGSTTGGGGGGGGGS-HHHHHHHHHHHHHHHTTT--PPEEEEEE-GGGHHHHHHHHHTTS-HHHHTSEEEEEETTS----HHHHHHHHHHHHHHHTT-GGG-SEEE-TTTSSSEEE-GGGGGSTTHHHHHHHHHHHHHHHHHTT------B-HHHHHHHTTPPP-GGGGGGT-HHHHHHHHHHHHS-GGGGSSPPP------BTTB------S-HHHHHHHHHHHHHHTTS-----

Radius of gyration: 23.58 Å; chains: 1; bounding box: 41×56×69 Å

pLDDT: mean 84.38, std 17.4, range [26.95, 98.75]

Sequence (263 aa):
DTQKFLTFAETHRIVLNQILRQSSTPLADGPFSVLVDHTRVLDFDVKRRYFRQELERLDDGARREDLAVHVRREHVFEDSYRELHRRASEEWKNRFYIVFEGEEGQDAGGLLREWYTIISREIFNPMYALFTTSPGDRVTYMINSASHCNSNHLSYFKFVGRVIAKAVYDNKLLECYFTRSFYKHILGKLVKHIDMESEDYSFYQGLVFLLEHDVHDLGYELTFSIEIQDFNQLDLPAYETYDKLRLMLLKAIQECSEGFGFA